Protein AF-A0A345QCL0-F1 (afdb_monomer)

Mean predicted aligned error: 8.81 Å

Radius of gyration: 18.94 Å; Cα contacts (8 Å, |Δi|>4): 209; chains: 1; bounding box: 40×40×50 Å

Nearest PDB structures (foldseek):
  8fw5-assembly1_I  TM=4.672E-01  e=2.953E-01  Escherichia coli
  8owu-assembly1_D  TM=3.730E-01  e=5.731E-01  Bacillus cereus BAG3X2-1
  3nhq-assembly1_B  TM=3.847E-01  e=1.598E+00  Pseudomonas aeruginosa
  5hsq-assembly1_A-2  TM=4.011E-01  e=1.504E+00  Agrobacterium fabrum str. C58
  4oon-assembly1_A  TM=5.193E-01  e=3.499E+00  Pseudomonas aeruginosa PAO1

pLDDT: mean 78.81, std 17.05, range [35.5, 95.06]

Solvent-accessible surface area (backbone atoms only — not comparable to full-atom values): 10691 Å² total; per-residue (Å²): 132,88,72,82,86,53,91,83,62,88,55,71,64,64,68,47,49,54,51,31,54,52,42,46,52,35,28,76,74,63,78,34,83,68,46,75,80,36,41,55,36,66,44,75,53,69,92,72,97,74,81,96,60,87,85,66,48,61,52,42,46,38,39,44,54,62,37,71,50,75,51,75,48,57,46,93,85,40,52,34,29,27,43,38,38,35,57,24,31,36,34,40,38,38,30,50,35,66,77,60,81,81,83,73,74,71,62,41,52,81,69,74,77,52,80,69,91,64,89,66,69,74,48,71,68,59,50,54,47,51,43,54,50,36,46,51,51,48,55,54,61,73,63,59,50,71,73,56,47,53,52,53,51,51,53,45,62,76,38,38,81,57,41,71,73,32,73,64,43,52,24,51,48,52,16,41,73,75,35,77,88,109

Sequence (182 aa):
MYRKIDRKTGAIDFKKVKQAAEVWRQFLIGETSNPGAHRLYFLYNGYFNHFDADDLPSNWNTYIHRSIERDLMYTESGNFCATFVKLGPLTFFGSIISETKDWKQDSIRCGDWTYSKHNFTPNKMIWQYYILRAKSSQKIMAGISEKQQKIIDAETLRREAEFVRSDLFRSLKDDFDQFPNS

Foldseek 3Di:
DDDPDDVPPPLEDVVLVVLLVVLVVCCLVVVDQDSPQFAKAKFQQDDDPDDPDPQADLLLLVLQAQDWDWDWDADPNSQWIWIWTDDGRMIMITTSHHPDPQPDDDGPRPNVNDPPPDPDDDPPSVVVVSRVVSVVVVVVVVPDDPVRVVVVVVVCVVPVVVNCVDVNVVSNVVSCVVCVPD

Structure (mmCIF, N/CA/C/O backbone):
data_AF-A0A345QCL0-F1
#
_entry.id   AF-A0A345QCL0-F1
#
loop_
_atom_site.group_PDB
_atom_site.id
_atom_site.type_symbol
_atom_site.label_atom_id
_atom_site.label_alt_id
_atom_site.label_comp_id
_atom_site.label_asym_id
_atom_site.label_entity_id
_atom_site.label_seq_id
_atom_site.pdbx_PDB_ins_code
_atom_site.Cartn_x
_atom_site.Cartn_y
_atom_site.Cart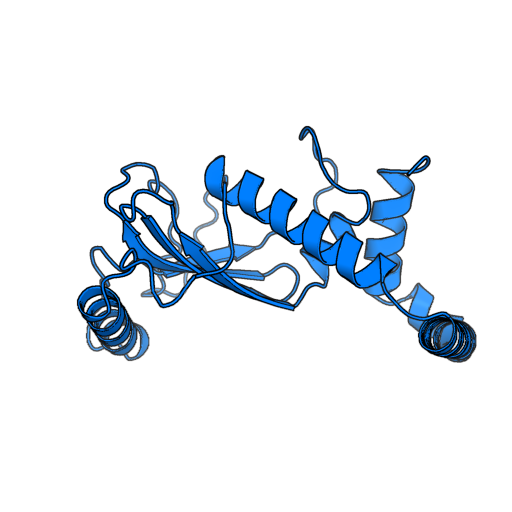n_z
_atom_site.occupancy
_atom_site.B_iso_or_equiv
_atom_site.auth_seq_id
_atom_site.auth_comp_id
_atom_site.auth_asym_id
_atom_site.auth_atom_id
_atom_site.pdbx_PDB_model_num
ATOM 1 N N . MET A 1 1 ? -7.688 15.277 3.631 1.00 35.50 1 MET A N 1
ATOM 2 C CA . MET A 1 1 ? -6.593 15.350 2.642 1.00 35.50 1 MET A CA 1
ATOM 3 C C . MET A 1 1 ? -5.293 14.953 3.348 1.00 35.50 1 MET A C 1
ATOM 5 O O . MET A 1 1 ? -4.768 15.720 4.134 1.00 35.50 1 MET A O 1
ATOM 9 N N . TYR A 1 2 ? -4.782 13.735 3.157 1.00 40.34 2 TYR A N 1
ATOM 10 C CA . TYR A 1 2 ? -3.655 13.221 3.958 1.00 40.34 2 TYR A CA 1
ATOM 11 C C . TYR A 1 2 ? -2.346 13.992 3.659 1.00 40.34 2 TYR A C 1
ATOM 13 O O . TYR A 1 2 ? -1.835 13.939 2.542 1.00 40.34 2 TYR A O 1
ATOM 21 N N . ARG A 1 3 ? -1.813 14.744 4.633 1.00 40.78 3 ARG A N 1
ATOM 22 C CA . ARG A 1 3 ? -0.517 15.458 4.552 1.00 40.78 3 ARG A CA 1
ATOM 23 C C . ARG A 1 3 ? 0.538 14.763 5.417 1.00 40.78 3 ARG A C 1
ATOM 25 O O . ARG A 1 3 ? 0.201 13.885 6.188 1.00 40.78 3 ARG A O 1
ATOM 32 N N . LYS A 1 4 ? 1.817 15.136 5.276 1.00 38.22 4 LYS A N 1
ATOM 33 C CA . LYS A 1 4 ? 2.900 14.716 6.188 1.00 38.22 4 LYS A CA 1
ATOM 34 C C . LYS A 1 4 ? 2.591 15.177 7.618 1.00 38.22 4 LYS A C 1
ATOM 36 O O . LYS A 1 4 ? 2.141 16.304 7.805 1.00 38.22 4 LYS A O 1
ATOM 41 N N . ILE A 1 5 ? 2.906 14.329 8.597 1.00 44.78 5 ILE A N 1
ATOM 42 C CA . ILE A 1 5 ? 2.811 14.640 10.028 1.00 44.78 5 ILE A CA 1
ATOM 43 C C . ILE A 1 5 ? 3.718 15.836 10.328 1.00 44.78 5 ILE A C 1
ATOM 45 O O . ILE A 1 5 ? 4.945 15.703 10.344 1.00 44.78 5 ILE A O 1
ATOM 49 N N . ASP A 1 6 ? 3.121 16.998 10.579 1.00 39.69 6 ASP A N 1
ATOM 50 C CA . ASP A 1 6 ? 3.806 18.079 11.271 1.00 39.69 6 ASP A CA 1
ATOM 51 C C . ASP A 1 6 ? 3.846 17.711 12.759 1.00 39.69 6 ASP A C 1
ATOM 53 O O . ASP A 1 6 ? 2.817 17.598 13.427 1.00 39.69 6 ASP A O 1
ATOM 57 N N . ARG A 1 7 ? 5.054 17.496 13.288 1.00 44.47 7 ARG A N 1
ATOM 58 C CA . ARG A 1 7 ? 5.279 17.175 14.707 1.00 44.47 7 ARG A CA 1
ATOM 59 C C . ARG A 1 7 ? 4.787 18.283 15.653 1.00 44.47 7 ARG A C 1
ATOM 61 O O . ARG A 1 7 ? 4.736 18.043 16.855 1.00 44.47 7 ARG A O 1
ATOM 68 N N . LYS A 1 8 ? 4.442 19.472 15.140 1.00 39.25 8 LYS A N 1
ATOM 69 C CA . LYS A 1 8 ? 3.917 20.606 15.917 1.00 39.25 8 LYS A CA 1
ATOM 70 C C . LYS A 1 8 ? 2.390 20.639 16.030 1.00 39.25 8 LYS A C 1
ATOM 72 O O . LYS A 1 8 ? 1.878 21.283 16.941 1.00 39.25 8 LYS A O 1
ATOM 77 N N . THR A 1 9 ? 1.654 19.949 15.159 1.00 45.44 9 THR A N 1
ATOM 78 C CA . THR A 1 9 ? 0.186 19.868 15.229 1.00 45.44 9 THR A CA 1
ATOM 79 C C . THR A 1 9 ? -0.193 18.615 16.010 1.00 45.44 9 THR A C 1
ATOM 81 O O . THR A 1 9 ? -0.090 17.517 15.471 1.00 45.44 9 THR A O 1
ATOM 84 N N . GLY A 1 10 ? -0.571 18.749 17.283 1.00 48.28 10 GLY A N 1
ATOM 85 C CA . GLY A 1 10 ? -0.849 17.655 18.230 1.00 48.28 10 GLY A CA 1
ATOM 86 C C . GLY A 1 10 ? -2.034 16.732 17.892 1.00 48.28 10 GLY A C 1
ATOM 87 O O . GLY A 1 10 ? -2.900 16.525 18.730 1.00 48.28 10 GLY A O 1
ATOM 88 N N . ALA A 1 11 ? -2.080 16.168 16.684 1.00 58.69 11 ALA A N 1
ATOM 89 C CA . ALA A 1 11 ? -3.172 15.336 16.182 1.00 58.69 11 ALA A CA 1
ATOM 90 C C . ALA A 1 11 ? -3.065 13.853 16.591 1.00 58.69 11 ALA A C 1
ATOM 92 O O . ALA A 1 11 ? -4.037 13.115 16.459 1.00 58.69 11 ALA A O 1
ATOM 93 N N . ILE A 1 12 ? -1.906 13.397 17.084 1.00 65.00 12 ILE A N 1
ATOM 94 C CA . ILE A 1 12 ? -1.686 11.994 17.467 1.00 65.00 12 ILE A CA 1
ATOM 95 C C . ILE A 1 12 ? -1.313 11.921 18.945 1.00 65.00 12 ILE A C 1
ATOM 97 O O . ILE A 1 12 ? -0.243 12.367 19.359 1.00 65.00 12 ILE A O 1
ATOM 101 N N . ASP A 1 13 ? -2.193 11.312 19.736 1.00 76.50 13 ASP A N 1
ATOM 102 C CA . ASP A 1 13 ? -1.946 11.042 21.149 1.00 76.50 13 ASP A CA 1
ATOM 103 C C . ASP A 1 13 ? -0.918 9.906 21.307 1.00 76.50 13 ASP A C 1
ATOM 105 O O . ASP A 1 13 ? -1.217 8.722 21.125 1.00 76.50 13 ASP A O 1
ATOM 109 N N . PHE A 1 14 ? 0.314 10.263 21.675 1.00 80.44 14 PHE A N 1
ATOM 110 C CA . PHE A 1 14 ? 1.400 9.305 21.911 1.00 80.44 14 PHE A CA 1
ATOM 111 C C . PHE A 1 14 ? 1.092 8.288 23.015 1.00 80.44 14 PHE A C 1
ATOM 113 O O . PHE A 1 14 ? 1.659 7.191 23.004 1.00 80.44 14 PHE A O 1
ATOM 120 N N . LYS A 1 15 ? 0.198 8.608 23.957 1.00 85.62 15 LYS A N 1
ATOM 121 C CA . LYS A 1 15 ? -0.252 7.650 24.969 1.00 85.62 15 LYS A CA 1
ATOM 122 C C . LYS A 1 15 ? -1.042 6.517 24.313 1.00 85.62 15 LYS A C 1
ATOM 124 O O . LYS A 1 15 ? -0.765 5.355 24.605 1.00 85.62 15 LYS A O 1
ATOM 129 N N . LYS A 1 16 ? -1.935 6.838 23.365 1.00 86.06 16 LYS A N 1
ATOM 130 C CA . LYS A 1 16 ? -2.681 5.841 22.573 1.00 86.06 16 LYS A CA 1
ATOM 131 C C . LYS A 1 16 ? -1.750 4.990 21.706 1.00 86.06 16 LYS A C 1
ATOM 133 O O . LYS A 1 16 ? -1.951 3.785 21.607 1.00 86.06 16 LYS A O 1
ATOM 138 N N . VAL A 1 17 ? -0.691 5.579 21.141 1.00 88.38 17 VAL A N 1
ATOM 139 C CA . VAL A 1 17 ? 0.330 4.829 20.379 1.00 88.38 17 VAL A CA 1
ATOM 140 C C . VAL A 1 17 ? 1.036 3.795 21.260 1.00 88.38 17 VAL A C 1
ATOM 142 O O . VAL A 1 17 ? 1.140 2.632 20.877 1.00 88.38 17 VAL A O 1
ATOM 145 N N . LYS A 1 18 ? 1.498 4.196 22.452 1.00 90.62 18 LYS A N 1
ATOM 146 C CA . LYS A 1 18 ? 2.151 3.274 23.397 1.00 90.62 18 LYS A CA 1
ATOM 147 C C . LYS A 1 18 ? 1.204 2.170 23.864 1.00 90.62 18 LYS A C 1
ATOM 149 O O . LYS A 1 18 ? 1.616 1.019 23.947 1.00 90.62 18 LYS A O 1
ATOM 154 N N . GLN A 1 19 ? -0.056 2.514 24.126 1.00 92.12 19 GLN A N 1
ATOM 155 C CA . GLN A 1 19 ? -1.083 1.546 24.500 1.00 92.12 19 GLN A CA 1
ATOM 156 C C . GLN A 1 19 ? -1.324 0.515 23.390 1.00 92.12 19 GLN A C 1
ATOM 158 O O . GLN A 1 19 ? -1.330 -0.680 23.671 1.00 92.12 19 GLN A O 1
ATOM 163 N N . ALA A 1 20 ? -1.462 0.959 22.137 1.00 91.94 20 ALA A N 1
ATOM 164 C CA . ALA A 1 20 ? -1.626 0.062 20.996 1.00 91.94 20 ALA A CA 1
ATOM 165 C C . ALA A 1 20 ? -0.431 -0.893 20.852 1.00 91.94 20 ALA A C 1
ATOM 167 O O . ALA A 1 20 ? -0.623 -2.097 20.703 1.00 91.94 20 ALA A O 1
ATOM 168 N N . ALA A 1 21 ? 0.796 -0.372 20.968 1.00 92.31 21 ALA A N 1
ATOM 169 C CA . ALA A 1 21 ? 2.012 -1.177 20.885 1.00 92.31 21 ALA A CA 1
ATOM 170 C C . ALA A 1 21 ? 2.083 -2.260 21.975 1.00 92.31 21 ALA A C 1
ATOM 172 O O . ALA A 1 21 ? 2.441 -3.398 21.675 1.00 92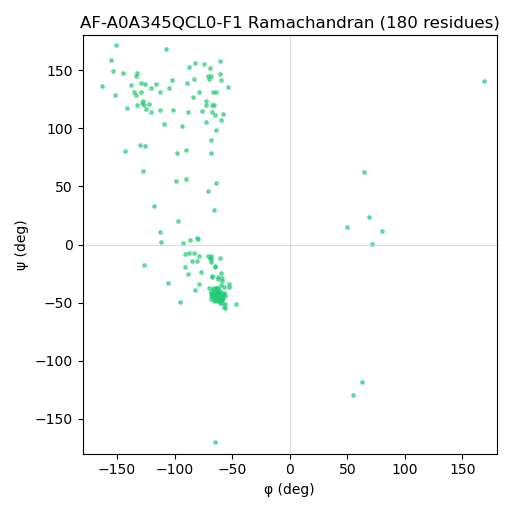.31 21 ALA A O 1
ATOM 173 N N . GLU A 1 22 ? 1.711 -1.934 23.216 1.00 94.62 22 GLU A N 1
ATOM 174 C CA . GLU A 1 22 ? 1.692 -2.908 24.313 1.00 94.62 22 GLU A CA 1
ATOM 175 C C . GLU A 1 22 ? 0.619 -3.984 24.105 1.00 94.62 22 GLU A C 1
ATOM 177 O O . GLU A 1 22 ? 0.901 -5.170 24.255 1.00 94.62 22 GLU A O 1
ATOM 182 N N . VAL A 1 23 ? -0.586 -3.600 23.675 1.00 91.81 23 VAL A N 1
ATOM 183 C CA . VAL A 1 23 ? -1.658 -4.563 23.375 1.00 91.81 23 VAL A CA 1
ATOM 184 C C . VAL A 1 23 ? -1.256 -5.502 22.237 1.00 91.81 23 VAL A C 1
ATOM 186 O O . VAL A 1 23 ? -1.483 -6.708 22.324 1.00 91.81 23 VAL A O 1
ATOM 189 N N . TRP A 1 24 ? -0.617 -4.984 21.186 1.00 90.56 24 TRP A N 1
ATOM 190 C CA . TRP A 1 24 ? -0.092 -5.824 20.110 1.00 90.56 24 TRP A CA 1
ATOM 191 C C . TRP A 1 24 ? 1.019 -6.747 20.582 1.00 90.56 24 TRP A C 1
ATOM 193 O O . TRP A 1 24 ? 1.025 -7.904 20.176 1.00 90.56 24 TRP A O 1
ATOM 203 N N . ARG A 1 25 ? 1.930 -6.277 21.445 1.00 93.25 25 ARG A N 1
ATOM 204 C CA . ARG A 1 25 ? 2.978 -7.123 22.034 1.00 93.25 25 ARG A CA 1
ATOM 205 C C . ARG A 1 25 ? 2.348 -8.314 22.747 1.00 93.25 25 ARG A C 1
ATOM 207 O O . ARG A 1 25 ? 2.673 -9.443 22.397 1.00 93.25 25 ARG A O 1
ATOM 214 N N . GLN A 1 26 ? 1.431 -8.056 23.681 1.00 92.31 26 GLN A N 1
ATOM 215 C CA . GLN A 1 26 ? 0.735 -9.092 24.453 1.00 92.31 26 GLN A CA 1
ATOM 216 C C . GLN A 1 26 ? 0.002 -10.076 23.536 1.00 92.31 26 GLN A C 1
ATOM 218 O O . GLN A 1 26 ? 0.040 -11.285 23.748 1.00 92.31 26 GLN A O 1
ATOM 223 N N . PHE A 1 27 ? -0.649 -9.568 22.491 1.00 86.75 27 PHE A N 1
ATOM 224 C CA . PHE A 1 27 ? -1.389 -10.401 21.553 1.00 86.75 27 PHE A CA 1
ATOM 225 C C . PHE A 1 27 ? -0.472 -11.288 20.700 1.00 86.75 27 PHE A C 1
ATOM 227 O O . PHE A 1 27 ? -0.695 -12.490 20.596 1.00 86.75 27 PHE A O 1
ATOM 234 N N . LEU A 1 28 ? 0.593 -10.721 20.128 1.00 85.94 28 LEU A N 1
ATOM 235 C CA . LEU A 1 28 ? 1.506 -11.437 19.230 1.00 85.94 28 LEU A CA 1
ATOM 236 C C . LEU A 1 28 ? 2.318 -12.530 19.935 1.00 85.94 28 LEU A C 1
ATOM 238 O O . LEU A 1 28 ? 2.697 -13.504 19.290 1.00 85.94 28 LEU A O 1
ATOM 242 N N . ILE A 1 29 ? 2.585 -12.384 21.235 1.00 91.12 29 ILE A N 1
ATOM 243 C CA . ILE A 1 29 ? 3.280 -13.407 22.039 1.00 91.12 29 ILE A CA 1
ATOM 244 C C . ILE A 1 29 ? 2.321 -14.375 22.748 1.00 91.12 29 ILE A C 1
ATOM 246 O O . ILE A 1 29 ? 2.776 -15.249 23.480 1.00 91.12 29 ILE A O 1
ATOM 250 N N . GLY A 1 30 ? 1.006 -14.224 22.554 1.00 86.56 30 GLY A N 1
ATOM 251 C CA . GLY A 1 30 ? -0.007 -15.113 23.124 1.00 86.56 30 GLY A CA 1
ATOM 252 C C . GLY A 1 30 ? -0.371 -14.855 24.592 1.00 86.56 30 GLY A C 1
ATOM 253 O O . GLY A 1 30 ? -1.076 -15.669 25.181 1.00 86.56 30 GLY A O 1
ATOM 254 N N . GLU A 1 31 ? 0.051 -13.732 25.188 1.00 91.94 31 GLU A N 1
ATOM 255 C CA . GLU A 1 31 ? -0.402 -13.303 26.527 1.00 91.94 31 GLU A CA 1
ATOM 256 C C . GLU A 1 31 ? -1.895 -12.909 26.524 1.00 91.94 31 GLU A C 1
ATOM 258 O O . GLU A 1 31 ? -2.575 -13.042 27.540 1.00 91.94 31 GLU A O 1
ATOM 263 N N . THR A 1 32 ? -2.432 -12.456 25.383 1.00 85.94 32 THR A N 1
ATOM 264 C CA . THR A 1 32 ? -3.876 -12.247 25.170 1.00 85.94 32 THR A CA 1
ATOM 265 C C . THR A 1 32 ? -4.329 -12.825 23.833 1.00 85.94 32 THR A C 1
ATOM 267 O O . THR A 1 32 ? -3.618 -12.745 22.836 1.00 85.94 32 THR A O 1
ATOM 270 N N . SER A 1 33 ? -5.548 -13.364 23.783 1.00 82.12 33 SER A N 1
ATOM 271 C CA . SER A 1 33 ? -6.167 -13.890 22.558 1.00 82.12 33 SER A CA 1
ATOM 272 C C . SER A 1 33 ? -6.988 -12.850 21.785 1.00 82.12 33 SER A C 1
ATOM 274 O O . SER A 1 33 ? -7.448 -13.123 20.676 1.00 82.12 33 SER A O 1
ATOM 276 N N . ASN A 1 34 ? -7.201 -11.653 22.344 1.00 81.62 34 ASN A N 1
ATOM 277 C CA . ASN A 1 34 ? -8.016 -10.612 21.720 1.00 81.62 34 ASN A CA 1
ATOM 278 C C . ASN A 1 34 ? -7.408 -9.216 21.946 1.00 81.62 34 ASN A C 1
ATOM 280 O O . ASN A 1 34 ? -7.372 -8.749 23.085 1.00 81.62 34 ASN A O 1
ATOM 284 N N . PRO A 1 35 ? -7.004 -8.498 20.880 1.00 82.12 35 PRO A N 1
ATOM 285 C CA . PRO A 1 35 ? -6.410 -7.168 20.993 1.00 82.12 35 PRO A CA 1
ATOM 286 C C . PRO A 1 35 ? -7.458 -6.046 21.169 1.00 82.12 35 PRO A C 1
ATOM 288 O O . PRO A 1 35 ? -7.129 -4.858 21.152 1.00 82.12 35 PRO A O 1
ATOM 291 N N . GLY A 1 36 ? -8.743 -6.390 21.315 1.00 83.25 36 GLY A N 1
ATOM 292 C CA . GLY A 1 36 ? -9.818 -5.446 21.617 1.00 83.25 36 GLY A CA 1
ATOM 293 C C . GLY A 1 36 ? -10.021 -4.406 20.514 1.00 83.25 36 GLY A C 1
ATOM 294 O O . GLY A 1 36 ? -10.388 -4.745 19.386 1.00 83.25 36 GLY A 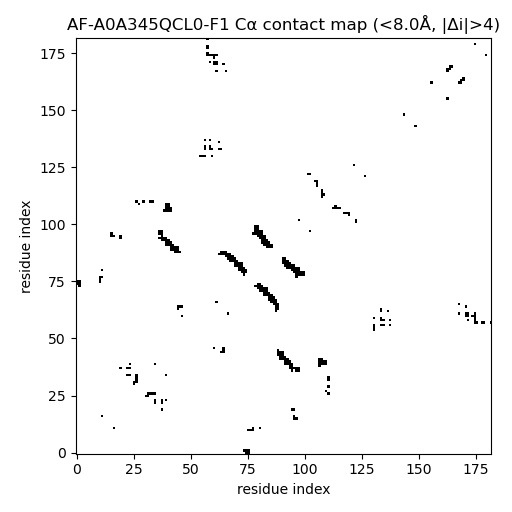O 1
ATOM 295 N N . ALA A 1 37 ? -9.824 -3.129 20.855 1.00 81.00 37 ALA A N 1
ATOM 296 C CA . ALA A 1 37 ? -9.921 -2.007 19.919 1.00 81.00 37 ALA A CA 1
ATOM 297 C C . ALA A 1 37 ? -8.687 -1.877 19.004 1.00 81.00 37 ALA A C 1
ATOM 299 O O . ALA A 1 37 ? -8.803 -1.352 17.898 1.00 81.00 37 ALA A O 1
ATOM 300 N N . HIS A 1 38 ? -7.528 -2.402 19.414 1.00 86.38 38 HIS A N 1
ATOM 301 C CA . HIS A 1 38 ? -6.267 -2.296 18.676 1.00 86.38 38 HIS A CA 1
ATOM 302 C C . HIS A 1 38 ? -6.093 -3.464 17.708 1.00 86.38 38 HIS A C 1
ATOM 304 O O . HIS A 1 38 ? -5.139 -4.232 17.773 1.00 86.38 38 HIS A O 1
ATOM 310 N N . ARG A 1 39 ? -7.059 -3.654 16.816 1.00 80.94 39 ARG A N 1
ATOM 311 C CA . ARG A 1 39 ? -7.078 -4.816 15.921 1.00 80.94 39 ARG A CA 1
ATOM 312 C C . ARG A 1 39 ? -5.955 -4.765 14.886 1.00 80.94 39 ARG A C 1
ATOM 314 O O . ARG A 1 39 ? -5.619 -3.694 14.377 1.00 80.94 39 ARG A O 1
ATOM 321 N N . LEU A 1 40 ? -5.430 -5.944 14.563 1.00 81.12 40 LEU A N 1
ATOM 322 C CA . LEU A 1 40 ? -4.507 -6.179 13.459 1.00 81.12 40 LEU A CA 1
ATOM 323 C C . LEU A 1 40 ? -5.270 -6.808 12.290 1.00 81.12 40 LEU A C 1
ATOM 325 O O . LEU A 1 40 ? -6.153 -7.640 12.500 1.00 81.12 40 LEU A O 1
ATOM 329 N N . TYR A 1 41 ? -4.928 -6.404 11.073 1.00 78.12 41 TYR A N 1
ATOM 330 C CA . TYR A 1 41 ? -5.555 -6.866 9.839 1.00 78.12 41 TYR A CA 1
ATOM 331 C C . TYR A 1 41 ? -4.480 -7.231 8.834 1.00 78.12 41 TYR A C 1
ATOM 333 O O . TYR A 1 41 ? -3.426 -6.595 8.784 1.00 78.12 41 TYR A O 1
ATOM 341 N N . PHE A 1 42 ? -4.784 -8.227 8.013 1.00 79.00 42 PHE A N 1
ATOM 342 C CA . PHE A 1 42 ? -3.952 -8.673 6.912 1.00 79.00 42 PHE A CA 1
ATOM 343 C C . PHE A 1 42 ? -4.799 -8.739 5.651 1.00 79.00 42 PHE A C 1
ATOM 345 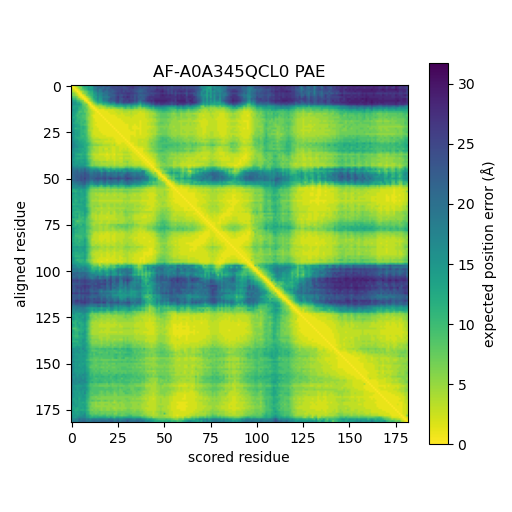O O . PHE A 1 42 ? -5.876 -9.328 5.666 1.00 79.00 42 PHE A O 1
ATOM 352 N N . LEU A 1 43 ? -4.286 -8.160 4.573 1.00 77.31 43 LEU A N 1
ATOM 353 C CA . LEU A 1 43 ? -4.881 -8.171 3.248 1.00 77.31 43 LEU A CA 1
ATOM 354 C C . LEU A 1 43 ? -3.914 -8.816 2.270 1.00 77.31 43 LEU A C 1
ATOM 356 O O . LEU A 1 43 ? -2.730 -8.477 2.246 1.00 77.31 43 LEU A O 1
ATOM 360 N N . TYR A 1 44 ? -4.442 -9.702 1.435 1.00 79.31 44 TYR A N 1
ATOM 361 C CA . TYR A 1 44 ? -3.751 -10.177 0.249 1.00 79.31 44 TYR A CA 1
ATOM 362 C C . TYR A 1 44 ? -4.447 -9.603 -0.979 1.00 79.31 44 TYR A C 1
ATOM 364 O O . TYR A 1 44 ? -5.518 -10.060 -1.376 1.00 79.31 44 TYR A O 1
ATOM 372 N N . ASN A 1 45 ? -3.822 -8.594 -1.572 1.00 73.06 45 ASN A N 1
ATOM 373 C CA . ASN A 1 45 ? -4.236 -8.021 -2.841 1.00 73.06 45 ASN A CA 1
ATOM 374 C C . ASN A 1 45 ? -3.489 -8.795 -3.929 1.00 73.06 45 ASN A C 1
ATOM 376 O O . ASN A 1 45 ? -2.401 -8.397 -4.350 1.00 73.06 45 ASN A O 1
ATOM 380 N N . GLY A 1 46 ? -4.027 -9.970 -4.270 1.00 66.44 46 GLY A N 1
ATOM 381 C CA . GLY A 1 46 ? -3.500 -10.848 -5.316 1.00 66.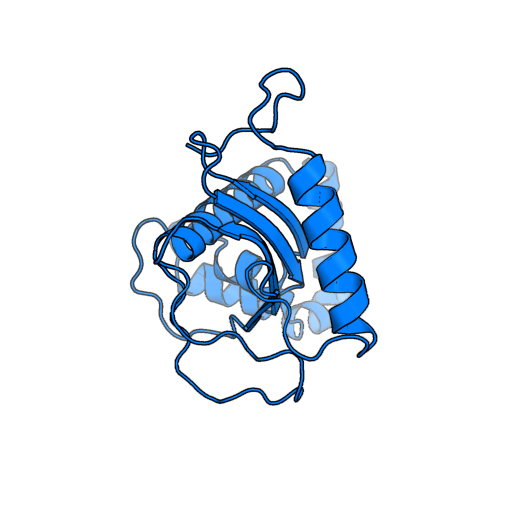44 46 GLY A CA 1
ATOM 382 C C . GLY A 1 46 ? -3.576 -10.217 -6.707 1.00 66.44 46 GLY A C 1
ATOM 383 O O . GLY A 1 46 ? -3.834 -9.026 -6.844 1.00 66.44 46 GLY A O 1
ATOM 384 N N . TYR A 1 47 ? -3.314 -11.003 -7.750 1.00 63.31 47 TYR A N 1
ATOM 385 C CA . TYR A 1 47 ? -3.496 -10.545 -9.130 1.00 63.31 47 TYR A CA 1
ATOM 386 C C . TYR A 1 47 ? -4.991 -10.482 -9.424 1.00 63.31 47 TYR A C 1
ATOM 388 O O . TYR A 1 47 ? -5.705 -11.471 -9.244 1.00 63.31 47 TYR A O 1
ATOM 396 N N . PHE A 1 48 ? -5.468 -9.313 -9.829 1.00 61.19 48 PHE A N 1
ATOM 397 C CA . PHE A 1 48 ? -6.853 -9.128 -10.230 1.00 61.19 48 PHE A CA 1
ATOM 398 C C . PHE A 1 48 ? -6.894 -9.038 -11.748 1.00 61.19 48 PHE A C 1
ATOM 400 O O . PHE A 1 48 ? -6.100 -8.328 -12.352 1.00 61.19 48 PHE A O 1
ATOM 407 N N . ASN A 1 49 ? -7.838 -9.743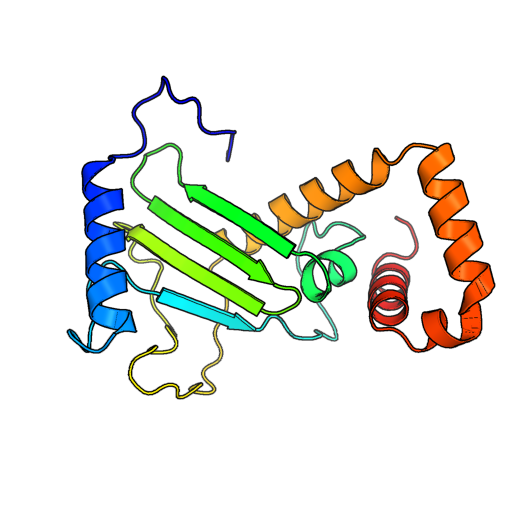 -12.364 1.00 46.81 49 ASN A N 1
ATOM 408 C CA . ASN A 1 49 ? -7.950 -9.780 -13.823 1.00 46.81 49 ASN A CA 1
ATOM 409 C C . ASN A 1 49 ? -8.673 -8.545 -14.391 1.00 46.81 49 ASN A C 1
ATOM 411 O O . ASN A 1 49 ? -8.666 -8.336 -15.599 1.00 46.81 49 ASN A O 1
ATOM 415 N N . HIS A 1 50 ? -9.347 -7.762 -13.539 1.00 50.41 50 HIS A N 1
ATOM 416 C CA . HIS A 1 50 ? -10.078 -6.560 -13.927 1.00 50.41 50 HIS A CA 1
ATOM 417 C C . HIS A 1 50 ? -10.367 -5.684 -12.700 1.00 50.41 50 HIS A C 1
ATOM 419 O O . HIS A 1 50 ? -10.795 -6.198 -11.664 1.00 50.41 50 HIS A O 1
ATOM 425 N N . PHE A 1 51 ? -10.178 -4.371 -12.830 1.00 62.72 51 PHE A N 1
ATOM 426 C CA . PHE A 1 51 ? -10.631 -3.384 -11.854 1.00 62.72 51 PHE A CA 1
ATOM 427 C C . PHE A 1 51 ? -11.472 -2.325 -12.553 1.00 62.72 51 PHE A C 1
ATOM 429 O O . PHE A 1 51 ? -10.967 -1.612 -13.416 1.00 62.72 51 PHE A O 1
ATOM 436 N N . ASP A 1 52 ? -12.721 -2.198 -12.118 1.00 57.34 52 ASP A N 1
ATOM 437 C CA . ASP A 1 52 ? -13.580 -1.066 -12.446 1.00 57.34 52 ASP A CA 1
ATOM 438 C C . ASP A 1 52 ? -13.527 -0.086 -11.266 1.00 57.34 52 ASP A C 1
ATOM 440 O O . ASP A 1 52 ? -14.333 -0.132 -10.334 1.00 57.34 52 ASP A O 1
ATOM 444 N N . ALA A 1 53 ? -12.448 0.692 -11.210 1.00 66.31 53 ALA A N 1
ATOM 445 C CA . ALA A 1 53 ? -12.280 1.738 -10.215 1.00 66.31 53 ALA A CA 1
ATOM 446 C C . ALA A 1 53 ? -11.798 3.015 -10.895 1.00 66.31 53 ALA A C 1
ATOM 448 O O . ALA A 1 53 ? -10.800 3.013 -11.617 1.00 66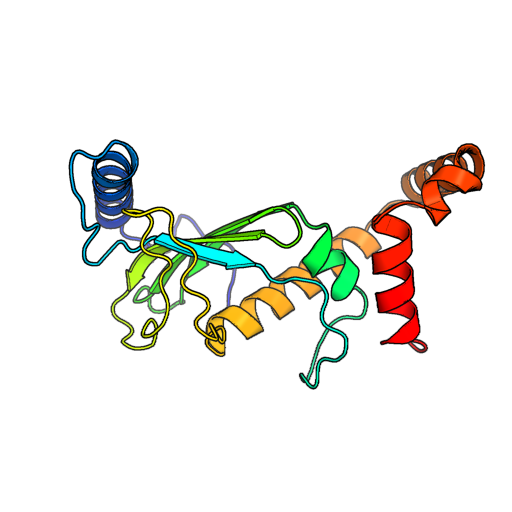.31 53 ALA A O 1
ATOM 449 N N . ASP A 1 54 ? -12.497 4.110 -10.614 1.00 71.31 54 ASP A N 1
ATOM 450 C CA . ASP A 1 54 ? -12.105 5.430 -11.083 1.00 71.31 54 ASP A CA 1
ATOM 451 C C . ASP A 1 54 ? -10.722 5.813 -10.536 1.00 71.31 54 ASP A C 1
ATOM 453 O O . ASP A 1 54 ? -10.378 5.510 -9.388 1.00 71.31 54 ASP A O 1
ATOM 457 N N . ASP A 1 55 ? -9.960 6.563 -11.337 1.00 83.81 55 ASP A N 1
ATOM 458 C CA . ASP A 1 55 ? -8.759 7.285 -10.896 1.00 83.81 55 ASP A CA 1
ATOM 459 C C . ASP A 1 55 ? -7.549 6.401 -10.496 1.00 83.81 55 ASP A C 1
ATOM 461 O O . ASP A 1 55 ? -6.655 6.838 -9.756 1.00 83.81 55 ASP A O 1
A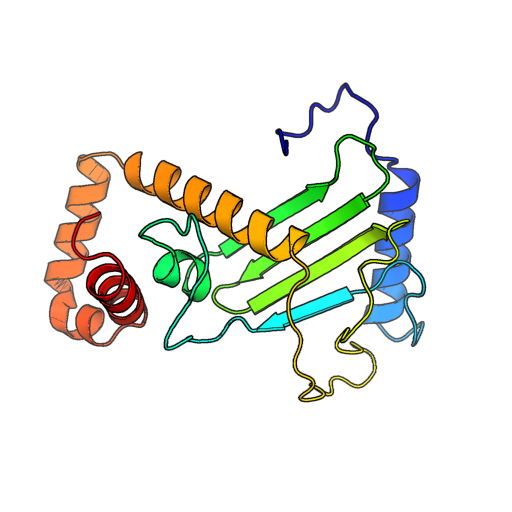TOM 465 N N . LEU A 1 56 ? -7.485 5.164 -11.007 1.00 88.12 56 LEU A N 1
ATOM 466 C CA . LEU A 1 56 ? -6.304 4.307 -10.871 1.00 88.12 56 LEU A CA 1
ATOM 467 C C . LEU A 1 56 ? -5.109 4.882 -11.661 1.00 88.12 56 LEU A C 1
ATOM 469 O O . LEU A 1 56 ? -5.261 5.235 -12.831 1.00 88.12 56 LEU A O 1
ATOM 473 N N . PRO A 1 57 ? -3.911 4.987 -11.055 1.00 91.19 57 PRO A N 1
ATOM 474 C CA . PRO A 1 57 ? -2.708 5.375 -11.785 1.00 91.19 57 PRO A CA 1
ATOM 475 C C . PRO A 1 57 ? -2.205 4.231 -12.669 1.00 91.19 57 PRO A C 1
ATOM 477 O O . PRO A 1 57 ? -2.401 3.062 -12.349 1.00 91.19 57 PRO A O 1
ATOM 480 N N . SER A 1 58 ? -1.469 4.560 -13.729 1.00 92.19 58 SER A N 1
ATOM 481 C CA . SER A 1 58 ? -1.010 3.569 -14.709 1.00 92.19 58 SER A CA 1
ATOM 482 C C . SER A 1 58 ? 0.037 2.576 -14.213 1.00 92.19 58 SER A C 1
ATOM 484 O O . SER A 1 58 ? 0.326 1.605 -14.894 1.00 92.19 58 SER A O 1
ATOM 486 N N . ASN A 1 59 ? 0.601 2.785 -13.022 1.00 92.56 59 ASN A N 1
ATOM 487 C CA . ASN A 1 59 ? 1.512 1.843 -12.370 1.00 92.56 59 ASN A CA 1
ATOM 488 C C . ASN A 1 59 ? 0.803 0.952 -11.333 1.00 92.56 59 ASN A C 1
ATOM 490 O O . ASN A 1 59 ? 1.447 0.494 -10.383 1.00 92.56 59 ASN A O 1
ATOM 494 N N . TRP A 1 60 ? -0.524 0.814 -11.413 1.00 91.31 60 TRP A N 1
ATOM 495 C CA . TRP A 1 60 ? -1.340 0.195 -10.371 1.00 91.31 60 TRP A CA 1
ATOM 496 C C . TRP A 1 60 ? -0.896 -1.230 -10.030 1.00 91.31 60 TRP A C 1
ATOM 498 O O . TRP A 1 60 ? -0.648 -1.522 -8.857 1.00 91.31 60 TRP A O 1
ATOM 508 N N . ASN A 1 61 ? -0.736 -2.099 -11.025 1.00 90.19 61 ASN A N 1
ATOM 509 C CA . ASN A 1 61 ? -0.341 -3.492 -10.833 1.00 90.19 61 ASN A CA 1
ATOM 510 C C . ASN A 1 61 ? 1.088 -3.564 -10.297 1.00 90.19 61 ASN A C 1
ATOM 512 O O . ASN A 1 61 ? 1.339 -4.240 -9.294 1.00 90.19 61 ASN A O 1
ATOM 516 N N . THR A 1 62 ? 2.021 -2.791 -10.860 1.00 91.44 62 THR A N 1
ATOM 517 C CA . THR A 1 62 ? 3.388 -2.699 -10.323 1.00 91.44 62 THR A CA 1
ATOM 518 C C . THR A 1 62 ? 3.389 -2.267 -8.859 1.00 91.44 62 THR A C 1
ATOM 520 O O . THR A 1 62 ? 4.078 -2.869 -8.028 1.00 91.44 62 THR A O 1
ATOM 523 N N . TYR A 1 63 ? 2.587 -1.267 -8.498 1.00 93.06 63 TYR A N 1
ATOM 524 C CA . TYR A 1 63 ? 2.468 -0.822 -7.118 1.00 93.06 63 TYR A CA 1
ATOM 525 C C . TYR A 1 63 ? 1.857 -1.908 -6.217 1.00 93.06 63 TYR A C 1
ATOM 527 O O . TYR A 1 63 ? 2.417 -2.196 -5.153 1.00 93.06 63 TYR A O 1
ATOM 535 N N . ILE A 1 64 ? 0.757 -2.548 -6.623 1.00 90.12 64 ILE A N 1
ATOM 536 C CA . ILE A 1 64 ? 0.086 -3.580 -5.824 1.00 90.12 64 ILE A CA 1
ATOM 537 C C . ILE A 1 64 ? 0.980 -4.800 -5.610 1.00 90.12 64 ILE A C 1
ATOM 539 O O . ILE A 1 64 ? 1.045 -5.292 -4.484 1.00 90.12 64 ILE A O 1
ATOM 543 N N . HIS A 1 65 ? 1.715 -5.247 -6.620 1.00 90.06 65 HIS A N 1
ATOM 544 C CA . HIS A 1 65 ? 2.490 -6.484 -6.534 1.00 90.06 65 HIS A CA 1
ATOM 545 C C . HIS A 1 65 ? 3.897 -6.304 -5.983 1.00 90.06 65 HIS A C 1
ATOM 547 O O . HIS A 1 65 ? 4.452 -7.253 -5.430 1.00 90.06 65 HIS A O 1
ATOM 553 N N . ARG A 1 66 ? 4.493 -5.113 -6.118 1.00 90.62 66 ARG A N 1
ATOM 554 C CA . ARG A 1 66 ? 5.945 -4.962 -5.924 1.00 90.62 66 ARG A CA 1
ATOM 555 C C . ARG A 1 66 ? 6.361 -3.889 -4.939 1.00 90.62 66 ARG A C 1
ATOM 557 O O . ARG A 1 66 ? 7.504 -3.920 -4.486 1.00 90.62 66 ARG A O 1
ATOM 564 N N . SER A 1 67 ? 5.487 -2.942 -4.603 1.00 92.12 67 SER A N 1
ATOM 565 C CA . SER A 1 67 ? 5.881 -1.885 -3.674 1.00 92.12 67 SER A CA 1
ATOM 566 C C . SER A 1 67 ? 6.065 -2.426 -2.255 1.00 92.12 67 SER A C 1
ATOM 568 O O . SER A 1 67 ? 5.340 -3.308 -1.785 1.00 92.12 67 SER A O 1
ATOM 570 N N . ILE A 1 68 ? 7.074 -1.884 -1.578 1.00 92.94 68 ILE A N 1
ATOM 571 C CA . ILE A 1 68 ? 7.345 -2.120 -0.166 1.00 92.94 68 ILE A CA 1
ATOM 572 C C . ILE A 1 68 ? 7.334 -0.763 0.510 1.00 92.94 68 ILE A C 1
ATOM 574 O O . ILE A 1 68 ? 8.121 0.117 0.158 1.00 92.94 68 ILE A O 1
ATOM 578 N N . GLU A 1 69 ? 6.451 -0.583 1.480 1.00 93.31 69 GLU A N 1
ATOM 579 C CA . GLU A 1 69 ? 6.375 0.672 2.209 1.00 93.31 69 GLU A CA 1
ATOM 580 C C . GLU A 1 69 ? 5.782 0.496 3.599 1.00 93.31 69 GLU A C 1
ATOM 582 O O . GLU A 1 69 ? 5.072 -0.462 3.904 1.00 93.31 69 GLU A O 1
ATOM 587 N N . ARG A 1 70 ? 6.086 1.474 4.445 1.00 93.06 70 ARG A N 1
ATOM 588 C CA . ARG A 1 70 ? 5.452 1.656 5.741 1.00 93.06 70 ARG A CA 1
ATOM 589 C C . ARG A 1 70 ? 4.988 3.095 5.845 1.00 93.06 70 ARG A C 1
ATOM 591 O O . ARG A 1 70 ? 5.717 4.005 5.445 1.00 93.06 70 ARG A O 1
ATOM 598 N N . ASP A 1 71 ? 3.811 3.290 6.400 1.00 91.81 71 ASP A N 1
ATOM 599 C CA . ASP A 1 71 ? 3.256 4.611 6.636 1.00 91.81 71 ASP A CA 1
ATOM 600 C C . ASP A 1 71 ? 2.317 4.591 7.848 1.00 91.81 71 ASP A C 1
ATOM 602 O O . ASP A 1 71 ? 2.005 3.540 8.419 1.00 91.81 71 ASP A O 1
ATOM 606 N N . LEU A 1 72 ? 1.888 5.779 8.251 1.00 88.06 72 LEU A N 1
ATOM 607 C CA . LEU A 1 72 ? 0.843 5.978 9.235 1.00 88.06 72 LEU A CA 1
ATOM 608 C C . LEU A 1 72 ? -0.374 6.588 8.541 1.00 88.06 72 LEU A C 1
ATOM 610 O O . LEU A 1 72 ? -0.328 7.715 8.052 1.00 88.06 72 LEU A O 1
ATOM 614 N N . MET A 1 73 ? -1.477 5.851 8.519 1.00 86.31 73 MET A N 1
ATOM 615 C CA . MET A 1 73 ? -2.763 6.336 8.033 1.00 86.31 73 MET A CA 1
ATOM 616 C C . MET A 1 73 ? -3.468 7.091 9.148 1.00 86.31 73 MET A C 1
ATOM 618 O O . MET A 1 73 ? -3.656 6.534 10.223 1.00 86.31 73 MET A O 1
ATOM 622 N N . TYR A 1 74 ? -3.906 8.323 8.910 1.00 84.31 74 TYR A N 1
ATOM 623 C CA . TYR A 1 74 ? -4.645 9.083 9.917 1.00 84.31 74 TYR A CA 1
ATOM 624 C C . TYR A 1 74 ? -5.577 10.115 9.294 1.00 84.31 74 TYR A C 1
ATOM 626 O O . TYR A 1 74 ? -5.286 10.664 8.237 1.00 84.31 74 TYR A O 1
ATOM 634 N N . THR A 1 75 ? -6.696 10.408 9.944 1.00 79.50 75 THR A N 1
ATOM 635 C CA . THR A 1 75 ? -7.579 11.512 9.542 1.00 79.50 75 THR A CA 1
ATOM 636 C C . THR A 1 75 ? -7.137 12.818 10.194 1.00 79.50 75 THR A C 1
ATOM 638 O O . THR A 1 75 ? -6.575 12.825 11.287 1.00 79.50 75 THR A O 1
ATOM 641 N N . GLU A 1 76 ? -7.421 13.952 9.551 1.00 77.88 76 GLU A N 1
ATOM 642 C CA . GLU A 1 76 ? -7.119 15.281 10.113 1.00 77.88 76 GLU A CA 1
ATOM 643 C C . GLU A 1 76 ? -7.871 15.547 11.426 1.00 77.88 76 GLU A C 1
ATOM 645 O O . GLU A 1 76 ? -7.359 16.231 12.304 1.00 77.88 76 GLU A O 1
ATOM 650 N N . SER A 1 77 ? -9.056 14.952 11.589 1.00 78.69 77 SER A N 1
ATOM 651 C CA . SER A 1 77 ? -9.839 14.985 12.826 1.00 78.69 77 SER A CA 1
ATOM 652 C C . SER A 1 77 ? -9.213 14.199 13.984 1.00 78.69 77 SER A C 1
ATOM 654 O O . SER A 1 77 ? -9.702 14.305 15.103 1.00 78.69 77 SER A O 1
ATOM 656 N N . GLY A 1 78 ? -8.192 13.366 13.744 1.00 77.31 78 GLY A N 1
ATOM 657 C CA . GLY A 1 78 ? -7.532 12.559 14.780 1.00 77.31 78 GLY A CA 1
ATOM 658 C C . GLY A 1 78 ? -8.362 11.386 15.325 1.00 77.31 78 GLY A C 1
ATOM 659 O O . GLY A 1 78 ? -7.891 10.641 16.182 1.00 77.31 78 GLY A O 1
ATOM 660 N N . ASN A 1 79 ? -9.582 11.180 14.819 1.00 78.38 79 ASN A N 1
ATOM 661 C CA . ASN A 1 79 ? -10.480 10.089 15.226 1.00 78.38 79 ASN A CA 1
ATOM 662 C C . ASN A 1 79 ? -10.129 8.726 14.598 1.00 78.38 79 ASN A C 1
ATOM 664 O O . ASN A 1 79 ? -10.680 7.693 14.992 1.00 78.38 79 ASN A O 1
ATOM 668 N N . PHE A 1 80 ? -9.218 8.717 13.625 1.00 81.69 80 PHE A N 1
ATOM 669 C CA . PHE A 1 80 ? -8.691 7.512 13.009 1.00 81.69 80 PHE A CA 1
ATOM 670 C C . PHE A 1 80 ? -7.173 7.608 12.878 1.00 81.69 80 PHE A C 1
ATOM 672 O O . PHE A 1 80 ? -6.642 8.605 12.384 1.00 81.69 80 PHE A O 1
ATOM 679 N N . CYS A 1 81 ? -6.488 6.551 13.304 1.00 86.75 81 CYS A N 1
ATOM 680 C CA . CYS A 1 81 ? -5.056 6.374 13.133 1.00 86.75 81 CYS A CA 1
ATOM 681 C C . CYS A 1 81 ? -4.732 4.877 13.070 1.00 86.75 81 CYS A C 1
ATOM 683 O O . CYS A 1 81 ? -5.136 4.116 13.954 1.00 86.75 81 CYS A O 1
ATOM 685 N N . ALA A 1 82 ? -3.993 4.450 12.053 1.00 87.50 82 ALA A N 1
ATOM 686 C CA . ALA A 1 82 ? -3.564 3.073 11.877 1.00 87.50 82 ALA A CA 1
ATOM 687 C C . ALA A 1 82 ? -2.164 3.000 11.263 1.00 87.50 82 ALA A C 1
ATOM 689 O O . ALA A 1 82 ? -1.782 3.835 10.443 1.00 87.50 82 ALA A O 1
ATOM 690 N N . THR A 1 83 ? -1.398 1.979 11.634 1.00 91.00 83 THR A N 1
ATOM 691 C CA . THR A 1 83 ? -0.191 1.613 10.891 1.00 91.00 83 THR A CA 1
ATOM 692 C C . THR A 1 83 ? -0.583 0.999 9.553 1.00 91.00 83 THR A C 1
ATOM 694 O O . THR A 1 83 ? -1.588 0.296 9.455 1.00 91.00 83 THR A O 1
ATOM 697 N N . PHE A 1 84 ? 0.224 1.263 8.531 1.00 90.56 84 PHE A N 1
ATOM 698 C CA . PHE A 1 84 ? 0.122 0.662 7.210 1.00 90.56 84 PHE A CA 1
ATOM 699 C C . PHE A 1 84 ? 1.482 0.090 6.840 1.00 90.56 84 PHE A C 1
ATOM 701 O O . PHE A 1 84 ? 2.480 0.813 6.839 1.00 90.56 84 PHE A O 1
ATOM 708 N N . VAL A 1 85 ? 1.537 -1.201 6.537 1.00 92.31 85 VAL A N 1
ATOM 709 C CA . VAL A 1 85 ? 2.754 -1.855 6.049 1.00 92.31 85 VAL A CA 1
ATOM 710 C C . VAL A 1 85 ? 2.395 -2.691 4.837 1.00 92.31 85 VAL A C 1
ATOM 712 O O . VAL A 1 85 ? 1.596 -3.615 4.946 1.00 92.31 85 VAL A O 1
ATOM 715 N N . LYS A 1 86 ? 3.005 -2.395 3.694 1.00 91.56 86 LYS A N 1
ATOM 716 C CA . LYS A 1 86 ? 2.822 -3.132 2.446 1.00 91.56 86 LYS A CA 1
ATOM 717 C C . LYS A 1 86 ? 4.108 -3.858 2.073 1.00 91.56 86 LYS A C 1
ATOM 719 O O . LYS A 1 86 ? 5.180 -3.258 2.088 1.00 91.56 86 LYS A O 1
ATOM 724 N N . LEU A 1 87 ? 3.981 -5.141 1.742 1.00 91.69 87 LEU A N 1
ATOM 725 C CA . LEU A 1 87 ? 5.052 -6.033 1.302 1.00 91.69 87 LEU A CA 1
ATOM 726 C C . LEU A 1 87 ? 4.597 -6.746 0.023 1.00 91.69 87 LEU A C 1
ATOM 728 O O . LEU A 1 87 ? 4.018 -7.834 0.079 1.00 91.69 87 LEU A O 1
ATOM 732 N N . GLY A 1 88 ? 4.800 -6.104 -1.130 1.00 90.12 88 GLY A N 1
ATOM 733 C CA . GLY A 1 88 ? 4.237 -6.582 -2.391 1.00 90.12 88 GLY A CA 1
ATOM 734 C C . GLY A 1 88 ? 2.717 -6.752 -2.261 1.00 90.12 88 GLY A C 1
ATOM 735 O O . GLY A 1 88 ? 2.068 -5.844 -1.737 1.00 90.12 88 GLY A O 1
ATOM 736 N N . PRO A 1 89 ? 2.121 -7.897 -2.637 1.00 86.38 89 PRO A N 1
ATOM 737 C CA . PRO A 1 89 ? 0.670 -8.095 -2.570 1.00 86.38 89 PRO A CA 1
ATOM 738 C C . PRO A 1 89 ? 0.118 -8.183 -1.136 1.00 86.38 89 PRO A C 1
ATOM 740 O O . PRO A 1 89 ? -1.094 -8.125 -0.940 1.00 86.38 89 PRO A O 1
ATOM 743 N N . LEU A 1 90 ? 0.976 -8.313 -0.122 1.00 86.19 90 LEU A N 1
ATOM 744 C CA . LEU A 1 90 ? 0.568 -8.409 1.278 1.00 86.19 90 LEU A CA 1
ATOM 745 C C . LEU A 1 90 ? 0.478 -7.014 1.893 1.00 86.19 90 LEU A C 1
ATOM 747 O O . LEU A 1 90 ? 1.335 -6.159 1.665 1.00 86.19 90 LEU A O 1
ATOM 751 N N . THR A 1 91 ? -0.542 -6.757 2.701 1.00 86.56 91 THR A N 1
ATOM 752 C CA . THR A 1 91 ? -0.634 -5.525 3.490 1.00 86.56 91 THR A CA 1
ATOM 753 C C . THR A 1 91 ? -1.127 -5.814 4.893 1.00 86.56 91 THR A C 1
ATOM 755 O O . THR A 1 91 ? -2.066 -6.577 5.088 1.00 86.56 91 THR A O 1
ATOM 758 N N . PHE A 1 92 ? -0.507 -5.167 5.868 1.00 86.31 92 PHE A N 1
ATOM 759 C CA . PHE A 1 92 ? -0.840 -5.253 7.274 1.00 86.31 92 PHE A CA 1
ATOM 760 C C . PHE A 1 92 ? -1.311 -3.891 7.769 1.00 86.31 92 PHE A C 1
ATOM 762 O O . PHE A 1 92 ? -0.698 -2.864 7.462 1.00 86.31 92 PHE A O 1
ATOM 769 N N . PHE A 1 93 ? -2.367 -3.902 8.576 1.00 86.12 93 PHE A N 1
ATOM 770 C CA . PHE A 1 93 ? -2.867 -2.715 9.257 1.00 86.12 93 PHE A CA 1
ATOM 771 C C . PHE A 1 93 ? -2.951 -2.970 10.750 1.00 86.12 93 PHE A C 1
ATOM 773 O O . PHE A 1 93 ? -3.422 -4.024 11.175 1.00 86.12 93 PHE A O 1
ATOM 780 N N . GLY A 1 94 ? -2.556 -1.987 11.548 1.00 86.75 94 GLY A N 1
ATOM 781 C CA . GLY A 1 94 ? -2.746 -2.009 12.992 1.00 86.75 94 GLY A CA 1
ATOM 782 C C . GLY A 1 94 ? -3.491 -0.773 13.449 1.00 86.75 94 GLY A C 1
ATOM 783 O O . GLY A 1 94 ? -2.989 0.341 13.321 1.00 86.75 94 GLY A O 1
ATOM 784 N N . SER A 1 95 ? -4.683 -0.957 14.010 1.00 87.06 95 SER A N 1
ATOM 785 C CA . SER A 1 95 ? -5.484 0.156 14.513 1.00 87.06 95 SER A CA 1
ATOM 786 C C . SER A 1 95 ? -4.911 0.736 15.811 1.00 87.06 95 SER A C 1
ATOM 788 O O . SER A 1 95 ? -4.817 0.049 16.829 1.00 87.06 95 SER A O 1
ATOM 790 N N . ILE A 1 96 ? -4.554 2.019 15.789 1.00 88.44 96 ILE A N 1
ATOM 791 C CA . ILE A 1 96 ? -4.113 2.769 16.972 1.00 88.44 96 ILE A CA 1
ATOM 792 C C . ILE A 1 96 ? -5.302 3.521 17.570 1.00 88.44 96 ILE A C 1
ATOM 794 O O . ILE A 1 96 ? -5.564 3.427 18.767 1.00 88.44 96 ILE A O 1
ATOM 798 N N . ILE A 1 97 ? -6.033 4.250 16.724 1.00 84.75 97 ILE A N 1
ATOM 799 C CA . ILE A 1 97 ? -7.260 4.970 17.065 1.00 84.75 97 ILE A CA 1
ATOM 800 C C 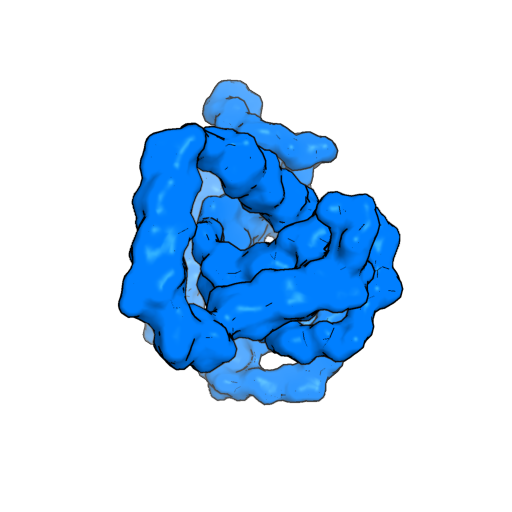. ILE A 1 97 ? -8.316 4.546 16.047 1.00 84.75 97 ILE A C 1
ATOM 802 O O . ILE A 1 97 ? -8.118 4.717 14.846 1.00 84.75 97 ILE A O 1
ATOM 806 N N . SER A 1 98 ? -9.433 3.991 16.509 1.00 72.12 98 SER A N 1
ATOM 807 C CA . SER A 1 98 ? -10.555 3.627 15.640 1.00 72.12 98 SER A CA 1
ATOM 808 C C . SER A 1 98 ? -11.874 3.888 16.347 1.00 72.12 98 SER A C 1
ATOM 810 O O . SER A 1 98 ? -12.515 2.977 16.868 1.00 72.12 98 SER A O 1
ATOM 812 N N . GLU A 1 99 ? -12.289 5.150 16.338 1.00 65.25 99 GLU A N 1
ATOM 813 C CA . GLU A 1 99 ? -13.637 5.549 16.766 1.00 65.25 99 GLU A CA 1
ATOM 814 C C . GLU A 1 99 ? -14.667 5.370 15.631 1.00 65.25 99 GLU A C 1
ATOM 816 O O . GLU A 1 99 ? -15.875 5.475 15.838 1.00 65.25 99 GLU A O 1
ATOM 821 N N . THR A 1 100 ? -14.200 5.049 14.420 1.00 57.59 100 THR A N 1
ATOM 822 C CA . THR A 1 100 ? -15.039 4.795 13.247 1.00 57.59 100 THR A CA 1
ATOM 823 C C . THR A 1 100 ? -15.642 3.390 13.295 1.00 57.59 100 THR A C 1
ATOM 825 O O . THR A 1 100 ? -14.920 2.407 13.469 1.00 57.59 100 THR A O 1
ATOM 828 N N . LYS A 1 101 ? -16.956 3.269 13.066 1.00 56.88 101 LYS A N 1
ATOM 829 C CA . LYS A 1 101 ? -17.659 1.972 12.977 1.00 56.88 101 LYS A CA 1
ATOM 830 C C . LYS A 1 101 ? -17.325 1.178 11.701 1.00 56.88 101 LYS A C 1
ATOM 832 O O . LYS A 1 101 ? -17.668 0.001 11.629 1.00 56.88 101 LYS A O 1
ATOM 837 N N . ASP A 1 102 ? -16.632 1.801 10.747 1.00 56.09 102 ASP A N 1
ATOM 838 C CA . ASP A 1 102 ? -16.431 1.324 9.367 1.00 56.09 102 ASP A CA 1
ATOM 839 C C . ASP A 1 102 ? -15.348 0.244 9.210 1.00 56.09 102 ASP A C 1
ATOM 841 O O . ASP A 1 102 ? -15.033 -0.182 8.100 1.00 56.09 102 ASP A O 1
ATOM 845 N N . TRP A 1 103 ? -14.773 -0.218 10.321 1.00 56.50 103 TRP A N 1
ATOM 846 C CA . TRP A 1 103 ? -13.873 -1.372 10.373 1.00 56.50 103 TRP A CA 1
ATOM 847 C C . TRP A 1 103 ? -14.651 -2.611 10.838 1.00 56.50 103 TRP A C 1
ATOM 849 O O . TRP A 1 103 ? -14.328 -3.257 11.837 1.00 56.50 103 TRP A O 1
ATOM 859 N N . LYS A 1 104 ? -15.746 -2.915 10.133 1.00 48.06 104 LYS A N 1
ATOM 860 C CA . LYS A 1 104 ? -16.574 -4.103 10.361 1.00 48.06 104 LYS A CA 1
ATOM 861 C C . LYS A 1 104 ? -16.736 -4.904 9.073 1.00 48.06 104 LYS A C 1
ATOM 863 O O . LYS A 1 104 ? -17.739 -4.762 8.395 1.00 48.06 104 LYS A O 1
ATOM 868 N N . GLN A 1 105 ? -15.759 -5.760 8.796 1.00 43.94 105 GLN A N 1
ATOM 869 C CA . GLN A 1 105 ? -15.898 -7.206 8.561 1.00 43.94 105 GLN A CA 1
ATOM 870 C C . GLN A 1 105 ? -14.571 -7.750 8.009 1.00 43.94 105 GLN A C 1
ATOM 872 O O . GLN A 1 105 ? -13.857 -7.063 7.289 1.00 43.94 105 GLN A O 1
ATOM 877 N N . ASP A 1 106 ? -14.229 -8.950 8.477 1.00 43.38 106 ASP A N 1
ATOM 878 C CA . ASP A 1 106 ? -13.044 -9.755 8.161 1.00 43.38 106 ASP A CA 1
ATOM 879 C C . ASP A 1 106 ? -11.677 -9.185 8.568 1.00 43.38 106 ASP A C 1
ATOM 881 O O . ASP A 1 106 ? -10.755 -8.990 7.783 1.00 43.38 106 ASP A O 1
ATOM 885 N N . SER A 1 107 ? -11.506 -9.018 9.883 1.00 45.72 107 SER A N 1
ATOM 886 C CA . SER A 1 107 ? -10.189 -9.231 10.485 1.00 45.72 107 SER A CA 1
ATOM 887 C C . SER A 1 107 ? -9.836 -10.709 10.347 1.00 45.72 107 SER A C 1
ATOM 889 O O . SER A 1 107 ? -10.532 -11.545 10.932 1.00 45.72 107 SER A O 1
ATOM 891 N N . ILE A 1 108 ? -8.738 -11.047 9.673 1.00 47.81 108 ILE A N 1
ATOM 892 C CA . ILE A 1 108 ? -8.067 -12.311 9.982 1.00 47.81 108 ILE A CA 1
ATOM 893 C C . ILE A 1 108 ? -7.724 -12.235 11.462 1.00 47.81 108 ILE A C 1
ATOM 895 O O . ILE A 1 108 ? -6.957 -11.374 11.897 1.00 47.81 108 ILE A O 1
ATOM 899 N N . ARG A 1 109 ? -8.380 -13.077 12.263 1.00 47.50 109 ARG A N 1
ATOM 900 C CA . ARG A 1 109 ? -8.036 -13.234 13.671 1.00 47.50 109 ARG A CA 1
ATOM 901 C C . ARG A 1 109 ? -6.628 -13.812 13.698 1.00 47.50 109 ARG A C 1
ATOM 903 O O . ARG A 1 109 ? -6.452 -15.019 13.582 1.00 47.50 109 ARG A O 1
ATOM 910 N N . CYS A 1 110 ? -5.628 -12.961 13.901 1.00 44.78 110 CYS A N 1
ATOM 911 C CA . CYS A 1 110 ? -4.245 -13.362 14.172 1.00 44.78 110 CYS A CA 1
ATOM 912 C C . CYS A 1 110 ? -4.078 -14.106 15.526 1.00 44.78 110 CYS A C 1
ATOM 914 O O . CYS A 1 110 ? -3.046 -13.974 16.165 1.00 44.78 110 CYS A O 1
ATOM 916 N N . GLY A 1 111 ? -5.105 -14.826 15.993 1.00 42.97 111 GLY A N 1
ATOM 917 C CA . GLY A 1 111 ? -5.057 -15.734 17.142 1.00 42.97 111 GLY A CA 1
ATOM 918 C C . GLY A 1 111 ? -5.062 -17.205 16.718 1.00 42.97 111 GLY A C 1
ATOM 919 O O . GLY A 1 111 ? -4.364 -18.008 17.323 1.00 42.97 111 GLY A O 1
ATOM 920 N N . ASP A 1 112 ? -5.746 -17.534 15.614 1.00 48.09 112 ASP A N 1
ATOM 921 C CA . ASP A 1 112 ? -5.896 -18.920 15.140 1.00 48.09 112 ASP A CA 1
ATOM 922 C C . ASP A 1 112 ? -5.139 -19.177 13.823 1.00 48.09 112 ASP A C 1
ATOM 924 O O . ASP A 1 112 ? -5.244 -20.260 13.251 1.00 48.09 112 ASP A O 1
ATOM 928 N N . TRP A 1 113 ? -4.429 -18.163 13.300 1.00 49.34 113 TRP A N 1
ATOM 929 C CA . TRP A 1 113 ? -3.711 -18.166 12.008 1.00 49.34 113 TRP A CA 1
ATOM 930 C C . TRP A 1 113 ? -4.530 -18.659 10.803 1.00 49.34 113 TRP A C 1
ATOM 932 O O . TRP A 1 113 ? -3.989 -18.938 9.734 1.00 49.34 113 TRP A O 1
ATOM 942 N N . THR A 1 114 ? -5.849 -18.748 10.947 1.00 49.41 114 THR A N 1
ATOM 943 C CA . THR A 1 114 ? -6.746 -19.246 9.918 1.00 49.41 114 THR A CA 1
ATOM 944 C C . THR A 1 114 ? -7.162 -18.089 9.025 1.00 49.41 114 THR A C 1
ATOM 946 O O . THR A 1 114 ? -7.851 -17.156 9.438 1.00 49.41 114 THR A O 1
ATOM 949 N N . TYR A 1 115 ? -6.733 -18.156 7.764 1.00 50.62 115 TYR A N 1
ATOM 950 C CA . TYR A 1 115 ? -7.292 -17.342 6.695 1.00 50.62 115 TYR A CA 1
ATOM 951 C C . TYR A 1 115 ? -8.724 -17.831 6.449 1.00 50.62 115 TYR A C 1
ATOM 953 O O . TYR A 1 115 ? -8.951 -18.774 5.688 1.00 50.62 115 TYR A O 1
ATOM 961 N N . SER A 1 116 ? -9.707 -17.255 7.144 1.00 49.31 116 SER A N 1
ATOM 962 C CA . SER A 1 116 ? -11.098 -17.480 6.774 1.00 49.31 116 SER A CA 1
ATOM 963 C C . SER A 1 116 ? -11.317 -16.807 5.422 1.00 49.31 116 SER A C 1
ATOM 965 O O . SER A 1 116 ? -11.081 -15.614 5.249 1.00 49.31 116 SER A O 1
ATOM 967 N N . LYS A 1 117 ? -11.710 -17.611 4.434 1.00 47.41 117 LYS A N 1
ATOM 968 C CA . LYS A 1 117 ? -11.949 -17.234 3.034 1.00 47.41 117 LYS A CA 1
ATOM 969 C C . LYS A 1 117 ? -13.215 -16.375 2.894 1.00 47.41 117 LYS A C 1
ATOM 971 O O . LYS A 1 117 ? -14.084 -16.669 2.078 1.00 47.41 117 LYS A O 1
ATOM 976 N N . HIS A 1 118 ? -13.379 -15.380 3.755 1.00 47.62 118 HIS A N 1
ATOM 977 C CA . HIS A 1 118 ? -14.450 -14.413 3.636 1.00 47.62 118 HIS A CA 1
ATOM 978 C C . HIS A 1 118 ? -14.021 -13.329 2.654 1.00 47.62 118 HIS A C 1
ATOM 980 O O . HIS A 1 118 ? -12.845 -12.971 2.567 1.00 47.62 118 HIS A O 1
ATOM 986 N N . ASN A 1 119 ? -14.982 -12.875 1.855 1.00 48.66 119 ASN A N 1
ATOM 987 C CA . ASN A 1 119 ? -14.789 -11.860 0.832 1.00 48.66 119 ASN A CA 1
ATOM 988 C C . ASN A 1 119 ? -14.505 -10.514 1.509 1.00 48.66 119 ASN A C 1
ATOM 990 O O . ASN A 1 119 ? -15.392 -9.668 1.619 1.00 48.66 119 ASN A O 1
ATOM 994 N N . PHE A 1 120 ? -13.270 -10.315 1.971 1.00 57.19 120 PHE A N 1
ATOM 995 C CA . PHE A 1 120 ? -12.836 -9.025 2.473 1.00 57.19 120 PHE A CA 1
ATOM 996 C C . PHE A 1 120 ? -12.858 -8.035 1.310 1.00 57.19 120 PHE A C 1
ATOM 998 O O . PHE A 1 120 ? -12.062 -8.125 0.375 1.00 57.19 120 PHE A O 1
ATOM 1005 N N . THR A 1 121 ? -13.775 -7.078 1.382 1.00 58.59 121 THR A N 1
ATOM 1006 C CA . THR A 1 121 ? -13.764 -5.909 0.508 1.00 58.59 121 THR A CA 1
ATOM 1007 C C . THR A 1 121 ? -13.199 -4.752 1.324 1.00 58.59 121 THR A C 1
ATOM 1009 O O . THR A 1 121 ? -13.823 -4.372 2.321 1.00 58.59 121 THR A O 1
ATOM 1012 N N . PRO A 1 122 ? -12.030 -4.190 0.957 1.00 63.97 122 PRO A N 1
ATOM 1013 C CA . PRO A 1 122 ? -11.506 -3.017 1.637 1.00 63.97 122 PRO A CA 1
ATOM 1014 C C . PRO A 1 122 ? -12.564 -1.919 1.646 1.00 63.97 122 PRO A C 1
ATOM 1016 O O . PRO A 1 122 ? -13.195 -1.650 0.623 1.00 63.97 122 PRO A O 1
ATOM 1019 N N . ASN A 1 123 ? -12.758 -1.260 2.789 1.00 70.44 123 ASN A N 1
ATOM 1020 C CA . ASN A 1 123 ? -13.637 -0.100 2.805 1.00 70.44 123 ASN A CA 1
ATOM 1021 C C . ASN A 1 123 ? -13.088 0.986 1.856 1.00 70.44 123 ASN A C 1
ATOM 1023 O O . ASN A 1 123 ? -11.893 1.038 1.541 1.00 70.44 123 ASN A O 1
ATOM 1027 N N . LYS A 1 124 ? -13.970 1.885 1.410 1.00 76.31 124 LYS A N 1
ATOM 1028 C CA . LYS A 1 124 ? -13.627 2.940 0.443 1.00 76.31 124 LYS A CA 1
ATOM 1029 C C . LYS A 1 124 ? -12.415 3.777 0.876 1.00 76.31 124 LYS A C 1
ATOM 1031 O O . LYS A 1 124 ? -11.634 4.190 0.026 1.00 76.31 124 LYS A O 1
ATOM 1036 N N . MET A 1 125 ? -12.235 3.996 2.181 1.00 78.00 125 MET A N 1
ATOM 1037 C CA . MET A 1 125 ? -11.093 4.736 2.728 1.00 78.00 125 MET A CA 1
ATOM 1038 C C . MET A 1 125 ? -9.764 4.023 2.441 1.00 78.00 125 MET A C 1
ATOM 1040 O O . MET A 1 125 ? -8.830 4.655 1.953 1.00 78.00 125 MET A O 1
ATOM 1044 N N . ILE A 1 126 ? -9.676 2.718 2.715 1.00 79.50 126 ILE A N 1
ATOM 1045 C CA . ILE A 1 126 ? -8.471 1.922 2.444 1.00 79.50 126 ILE A CA 1
ATOM 1046 C C . ILE A 1 126 ? -8.187 1.899 0.942 1.00 79.50 126 ILE A C 1
ATOM 1048 O O . ILE A 1 126 ? -7.045 2.093 0.529 1.00 79.50 126 ILE A O 1
ATOM 1052 N N . TRP A 1 127 ? -9.225 1.725 0.122 1.00 80.44 127 TRP A N 1
ATOM 1053 C CA . TRP A 1 127 ? -9.078 1.725 -1.331 1.00 80.44 127 TRP A CA 1
ATOM 1054 C C . TRP A 1 127 ? -8.515 3.050 -1.866 1.00 80.44 127 TRP A C 1
ATOM 1056 O O . TRP A 1 127 ? -7.504 3.066 -2.567 1.00 80.44 127 TRP A O 1
ATOM 1066 N N . GLN A 1 128 ? -9.099 4.179 -1.455 1.00 84.44 128 GLN A N 1
ATOM 1067 C CA . GLN A 1 128 ? -8.599 5.514 -1.802 1.00 84.44 128 GLN A CA 1
ATOM 1068 C C . GLN A 1 128 ? -7.167 5.740 -1.315 1.00 84.44 128 GLN A C 1
ATOM 1070 O O . GLN A 1 128 ? -6.376 6.405 -1.985 1.00 84.44 128 GLN A O 1
ATOM 1075 N N . TYR A 1 129 ? -6.815 5.178 -0.161 1.00 87.25 129 TYR A N 1
ATOM 1076 C CA . TYR A 1 129 ? -5.460 5.261 0.348 1.00 87.25 129 TYR A CA 1
ATOM 1077 C C . TYR A 1 129 ? -4.463 4.508 -0.545 1.00 87.25 129 TYR A C 1
ATOM 1079 O O . TYR A 1 129 ? -3.442 5.094 -0.901 1.00 87.25 129 TYR A O 1
ATOM 1087 N N . TYR A 1 130 ? -4.769 3.288 -1.005 1.00 88.25 130 TYR A N 1
ATOM 1088 C CA . TYR A 1 130 ? -3.921 2.596 -1.989 1.00 88.25 130 TYR A CA 1
ATOM 1089 C C . TYR A 1 130 ? -3.734 3.417 -3.269 1.00 88.25 130 TYR A C 1
ATOM 1091 O O . TYR A 1 130 ? -2.607 3.528 -3.742 1.00 88.25 130 TYR A O 1
ATOM 1099 N N . ILE A 1 131 ? -4.791 4.047 -3.794 1.00 90.38 131 ILE A N 1
ATOM 1100 C CA . ILE A 1 131 ? -4.697 4.924 -4.977 1.00 90.38 131 ILE A CA 1
ATOM 1101 C C . ILE A 1 131 ? -3.732 6.089 -4.719 1.00 90.38 131 ILE A C 1
ATOM 1103 O O . ILE A 1 131 ? -2.847 6.365 -5.532 1.00 90.38 131 ILE A O 1
ATOM 1107 N N . LEU A 1 132 ? -3.850 6.754 -3.566 1.00 91.81 132 LEU A N 1
ATOM 1108 C CA . LEU A 1 132 ? -2.953 7.848 -3.179 1.00 91.81 132 LEU A CA 1
ATOM 1109 C C . LEU A 1 132 ? -1.492 7.392 -3.092 1.00 91.81 132 LEU A C 1
ATOM 1111 O O . LEU A 1 132 ? -0.594 8.090 -3.574 1.00 91.81 132 LEU A O 1
ATOM 1115 N N . ARG A 1 133 ? -1.245 6.223 -2.494 1.00 92.88 133 ARG A N 1
ATOM 1116 C CA . ARG A 1 133 ? 0.099 5.648 -2.377 1.00 92.88 133 ARG A CA 1
ATOM 1117 C C . ARG A 1 133 ? 0.660 5.218 -3.735 1.00 92.88 133 ARG A C 1
ATOM 1119 O O . ARG A 1 133 ? 1.809 5.545 -4.030 1.00 92.88 133 ARG A O 1
ATOM 1126 N N . ALA A 1 134 ? -0.153 4.608 -4.595 1.00 92.94 134 ALA A N 1
ATOM 1127 C CA . ALA A 1 134 ? 0.215 4.230 -5.959 1.00 92.94 134 ALA A CA 1
ATOM 1128 C C . ALA A 1 134 ? 0.640 5.450 -6.791 1.00 92.94 134 ALA A C 1
ATOM 1130 O O . ALA A 1 134 ? 1.732 5.462 -7.362 1.00 92.94 134 ALA A O 1
ATOM 1131 N N . LYS A 1 135 ? -0.145 6.535 -6.743 1.00 94.31 135 LYS A N 1
ATOM 1132 C CA . LYS A 1 135 ? 0.192 7.828 -7.365 1.00 94.31 135 LYS A CA 1
ATOM 1133 C C . LYS A 1 135 ? 1.477 8.431 -6.807 1.00 94.31 135 LYS A C 1
ATOM 1135 O O . LYS A 1 135 ? 2.275 9.002 -7.549 1.00 94.31 135 LYS A O 1
ATOM 1140 N N . SER A 1 136 ? 1.699 8.331 -5.496 1.00 92.75 136 SER A N 1
ATOM 1141 C CA . SER A 1 136 ? 2.957 8.776 -4.889 1.00 92.75 136 SER A CA 1
ATOM 1142 C C . SER A 1 136 ? 4.140 7.948 -5.390 1.00 92.75 136 SER A C 1
ATOM 1144 O O . SER A 1 136 ? 5.189 8.516 -5.687 1.00 92.75 136 SER A O 1
ATOM 1146 N N . SER A 1 137 ? 3.977 6.629 -5.512 1.00 93.12 137 SER A N 1
ATOM 1147 C CA . SER A 1 137 ? 4.994 5.738 -6.072 1.00 93.12 137 SER A CA 1
ATOM 1148 C C . SER A 1 137 ? 5.297 6.094 -7.528 1.00 93.12 137 SER A C 1
ATOM 1150 O O . SER A 1 137 ? 6.467 6.225 -7.875 1.00 93.12 137 SER A O 1
ATOM 1152 N N . GLN A 1 138 ? 4.274 6.374 -8.338 1.00 92.50 138 GLN A N 1
ATOM 1153 C CA . GLN A 1 138 ? 4.432 6.814 -9.725 1.00 92.50 138 GLN A CA 1
ATOM 1154 C C . GLN A 1 138 ? 5.261 8.101 -9.825 1.00 92.50 138 GLN A C 1
ATOM 1156 O O . GLN A 1 138 ? 6.207 8.174 -10.603 1.00 92.50 138 GLN A O 1
ATOM 1161 N N . LYS A 1 139 ? 4.963 9.101 -8.985 1.00 92.00 139 LYS A N 1
ATOM 1162 C CA . LYS A 1 139 ? 5.725 10.362 -8.933 1.00 92.00 139 LYS A CA 1
ATOM 1163 C C . LYS A 1 139 ? 7.184 10.155 -8.532 1.00 92.00 139 LYS A C 1
ATOM 1165 O O . LYS A 1 139 ? 8.055 10.844 -9.050 1.00 92.00 139 LYS A O 1
ATOM 1170 N N . ILE A 1 140 ? 7.453 9.228 -7.611 1.00 89.56 140 ILE A N 1
ATOM 1171 C CA . ILE A 1 140 ? 8.824 8.880 -7.210 1.00 89.56 140 ILE A CA 1
ATOM 1172 C C . ILE A 1 140 ? 9.564 8.228 -8.382 1.00 89.56 140 ILE A C 1
ATOM 1174 O O . ILE A 1 140 ? 10.698 8.608 -8.657 1.00 89.56 140 ILE A O 1
ATOM 1178 N N . MET A 1 141 ? 8.916 7.301 -9.094 1.00 87.25 141 MET A N 1
ATOM 1179 C CA . MET A 1 141 ? 9.491 6.641 -10.271 1.00 87.25 141 MET A CA 1
ATOM 1180 C C . MET A 1 141 ? 9.763 7.629 -11.411 1.00 87.25 141 MET A C 1
ATOM 1182 O O . MET A 1 141 ? 10.830 7.584 -12.012 1.00 87.25 141 MET A O 1
ATOM 1186 N N . ALA A 1 142 ? 8.860 8.582 -11.651 1.00 88.62 142 ALA A N 1
ATOM 1187 C CA . ALA A 1 142 ? 9.066 9.655 -12.627 1.00 88.62 142 ALA A CA 1
ATOM 1188 C C . ALA A 1 142 ? 10.223 10.604 -12.253 1.00 88.62 142 ALA A C 1
ATOM 1190 O O . ALA A 1 142 ? 10.740 11.318 -13.106 1.00 88.62 142 ALA A O 1
ATOM 1191 N N . GLY A 1 143 ? 10.633 10.622 -10.981 1.00 90.31 143 GLY A N 1
ATOM 1192 C CA . GLY A 1 143 ? 11.769 11.401 -10.488 1.00 90.31 143 GLY A CA 1
ATOM 1193 C C . GLY A 1 143 ? 13.125 10.696 -10.596 1.00 90.31 143 GLY A C 1
ATOM 1194 O O . GLY A 1 143 ? 14.118 11.240 -10.109 1.00 90.31 143 GLY A O 1
ATOM 1195 N N . ILE A 1 144 ? 13.193 9.493 -11.178 1.00 90.25 144 ILE A N 1
ATOM 1196 C CA . ILE A 1 144 ? 14.456 8.782 -11.408 1.00 90.25 144 ILE A CA 1
ATOM 1197 C C . ILE A 1 144 ? 15.318 9.581 -12.393 1.00 90.25 144 ILE A C 1
ATOM 1199 O O . ILE A 1 144 ? 14.860 10.006 -13.450 1.00 90.25 144 ILE A O 1
ATOM 1203 N N . SER A 1 145 ? 16.592 9.791 -12.049 1.00 93.56 145 SER A N 1
ATOM 1204 C CA . SER A 1 145 ? 17.519 10.520 -12.925 1.00 93.56 145 SER A CA 1
ATOM 1205 C C . SER A 1 145 ? 17.865 9.718 -14.181 1.00 93.56 145 SER A C 1
ATOM 1207 O O . SER A 1 145 ? 17.963 8.493 -14.131 1.00 93.56 145 SER A O 1
ATOM 1209 N N . GLU A 1 146 ? 18.193 10.398 -15.284 1.00 93.25 146 GLU A N 1
ATOM 1210 C CA . GLU A 1 146 ? 18.627 9.740 -16.529 1.00 93.25 146 GLU A CA 1
ATOM 1211 C C . GLU A 1 146 ? 19.785 8.753 -16.317 1.00 93.25 146 GLU A C 1
ATOM 1213 O O . GLU A 1 146 ? 19.847 7.698 -16.944 1.00 93.25 146 GLU A O 1
ATOM 1218 N N . LYS A 1 147 ? 20.714 9.073 -15.407 1.00 94.50 147 LYS A N 1
ATOM 1219 C CA . LYS A 1 147 ? 21.840 8.194 -15.075 1.00 94.50 147 LYS A CA 1
ATOM 1220 C C . LYS A 1 147 ? 21.366 6.889 -14.434 1.00 94.50 147 LYS A C 1
ATOM 1222 O O . LYS A 1 147 ? 21.886 5.830 -14.766 1.00 94.50 147 LYS A O 1
ATOM 1227 N N . GLN A 1 148 ? 20.412 6.967 -13.508 1.00 92.56 148 GLN A N 1
ATOM 1228 C CA . GLN A 1 148 ? 19.827 5.786 -12.872 1.00 92.56 148 GLN A CA 1
ATOM 1229 C C . GLN A 1 148 ? 18.997 4.985 -13.874 1.00 92.56 148 GLN A C 1
ATOM 1231 O O . GLN A 1 148 ? 19.124 3.765 -13.900 1.00 92.56 148 GLN A O 1
ATOM 1236 N N . GLN A 1 149 ? 18.236 5.663 -14.738 1.00 93.19 149 GLN A N 1
ATOM 1237 C CA . GLN A 1 149 ? 17.461 5.014 -15.792 1.00 93.19 149 GLN A CA 1
ATOM 1238 C C . GLN A 1 149 ? 18.364 4.199 -16.726 1.00 93.19 149 GLN A C 1
ATOM 1240 O O . GLN A 1 149 ? 18.142 3.008 -16.897 1.00 93.19 149 GLN A O 1
ATOM 1245 N N . LYS A 1 150 ? 19.476 4.777 -17.204 1.00 94.38 150 LYS A N 1
ATOM 1246 C CA . LYS A 1 150 ? 20.453 4.057 -18.044 1.00 94.38 150 LYS A CA 1
ATOM 1247 C C . LYS A 1 150 ? 21.024 2.803 -17.374 1.00 94.38 150 LYS A C 1
ATOM 1249 O O . LYS A 1 150 ? 21.278 1.815 -18.055 1.00 94.38 150 LYS A O 1
ATOM 1254 N N . ILE A 1 151 ? 21.246 2.836 -16.057 1.00 94.94 151 ILE A N 1
ATOM 1255 C CA . ILE A 1 151 ? 21.720 1.664 -15.300 1.00 94.94 151 ILE A CA 1
ATOM 1256 C C . ILE A 1 151 ? 20.632 0.585 -15.251 1.00 94.94 151 ILE A C 1
ATOM 1258 O O . ILE A 1 151 ? 20.936 -0.587 -15.467 1.00 94.94 151 ILE A O 1
ATOM 1262 N N . ILE A 1 152 ? 19.381 0.978 -14.988 1.00 89.44 152 ILE A N 1
ATOM 1263 C CA . ILE A 1 152 ? 18.227 0.068 -14.969 1.00 89.44 152 ILE A CA 1
ATOM 1264 C C . ILE A 1 152 ? 18.055 -0.593 -16.339 1.00 89.44 152 ILE A C 1
ATOM 1266 O O . ILE A 1 152 ? 17.936 -1.817 -16.413 1.00 89.44 152 ILE A O 1
ATOM 1270 N N . ASP A 1 153 ? 18.101 0.190 -17.415 1.00 92.19 153 ASP A N 1
ATOM 1271 C CA . ASP A 1 153 ? 17.914 -0.299 -18.781 1.00 92.19 153 ASP A CA 1
ATOM 1272 C C . ASP A 1 153 ? 19.036 -1.264 -19.183 1.00 92.19 153 ASP A C 1
ATOM 1274 O O . ASP A 1 153 ? 18.771 -2.363 -19.671 1.00 92.19 153 ASP A O 1
ATOM 1278 N N . ALA A 1 154 ? 20.296 -0.900 -18.914 1.00 94.06 154 ALA A N 1
ATOM 1279 C CA . ALA A 1 154 ? 21.446 -1.745 -19.223 1.00 94.06 154 ALA A CA 1
ATOM 1280 C C . ALA A 1 154 ? 21.391 -3.091 -18.483 1.00 94.06 154 ALA A C 1
ATOM 1282 O O . ALA A 1 154 ? 21.668 -4.132 -19.079 1.00 94.06 154 ALA A O 1
ATOM 1283 N N . GLU A 1 155 ? 21.007 -3.088 -17.204 1.00 93.12 155 GLU A N 1
ATOM 1284 C CA . GLU A 1 155 ? 20.871 -4.320 -16.421 1.00 93.12 155 GLU A CA 1
ATOM 1285 C C . GLU A 1 155 ? 19.682 -5.171 -16.888 1.00 93.12 155 GLU A C 1
ATOM 1287 O O . GLU A 1 155 ? 19.792 -6.397 -16.959 1.00 93.12 155 GLU A O 1
ATOM 1292 N N . THR A 1 156 ? 18.572 -4.528 -17.260 1.00 90.81 156 THR A N 1
ATOM 1293 C CA . THR A 1 156 ? 17.383 -5.202 -17.801 1.00 90.81 156 THR A CA 1
ATOM 1294 C C . THR A 1 156 ? 17.708 -5.916 -19.111 1.00 90.81 156 THR A C 1
ATOM 1296 O O . THR A 1 156 ? 17.381 -7.092 -19.258 1.00 90.81 156 THR A O 1
ATOM 1299 N N . LEU A 1 157 ? 18.423 -5.251 -20.025 1.00 92.12 157 LEU A N 1
ATOM 1300 C CA . LEU A 1 157 ? 18.869 -5.841 -21.291 1.00 92.12 157 LEU A CA 1
ATOM 1301 C C . LEU A 1 157 ? 19.895 -6.959 -21.073 1.00 92.12 157 LEU A C 1
ATOM 1303 O O . LEU A 1 157 ? 19.794 -8.024 -21.677 1.00 92.12 157 LEU A O 1
ATOM 1307 N N . ARG A 1 158 ? 20.858 -6.763 -20.162 1.00 95.06 158 ARG A N 1
ATOM 1308 C CA . ARG A 1 158 ? 21.870 -7.782 -19.832 1.00 95.06 158 ARG A CA 1
ATOM 1309 C C . ARG A 1 158 ? 21.245 -9.087 -19.331 1.00 95.06 158 ARG A C 1
ATOM 1311 O O . ARG A 1 158 ? 21.822 -10.153 -19.536 1.00 95.06 158 ARG A O 1
ATOM 1318 N N . ARG A 1 159 ? 20.092 -9.010 -18.659 1.00 94.12 159 ARG A N 1
ATOM 1319 C CA . ARG A 1 159 ? 19.379 -10.154 -18.066 1.00 94.12 159 ARG A CA 1
ATOM 1320 C C . ARG A 1 159 ? 17.989 -10.356 -18.668 1.00 94.12 159 ARG A C 1
ATOM 1322 O O . ARG A 1 159 ? 17.092 -10.831 -17.976 1.00 94.12 159 ARG A O 1
ATOM 1329 N N . GLU A 1 160 ? 17.815 -10.046 -19.951 1.00 92.69 160 GLU A N 1
ATOM 1330 C CA . GLU A 1 160 ? 16.523 -10.080 -20.654 1.00 92.69 160 GLU A CA 1
ATOM 1331 C C . GLU A 1 160 ? 15.727 -11.372 -20.393 1.00 92.69 160 GLU A C 1
ATOM 1333 O O . GLU A 1 160 ? 14.576 -11.329 -19.958 1.00 92.69 160 GLU A O 1
ATOM 1338 N N . ALA A 1 161 ? 16.357 -12.537 -20.569 1.00 93.81 161 ALA A N 1
ATOM 1339 C CA . ALA A 1 161 ? 15.700 -13.832 -20.376 1.00 93.81 161 ALA A CA 1
ATOM 1340 C C . ALA A 1 161 ? 15.216 -14.065 -18.931 1.00 93.81 161 ALA A C 1
ATOM 1342 O O . ALA A 1 161 ? 14.275 -14.824 -18.687 1.00 93.81 161 ALA A O 1
ATOM 1343 N N . GLU A 1 162 ? 15.868 -13.459 -17.942 1.00 93.88 162 GLU A N 1
ATOM 1344 C CA . GLU A 1 162 ? 15.425 -13.502 -16.547 1.00 93.88 162 GLU A CA 1
ATOM 1345 C C . GLU A 1 162 ? 14.346 -12.458 -16.278 1.00 93.88 162 GLU A C 1
ATOM 1347 O O . GLU A 1 162 ? 13.369 -12.754 -15.591 1.00 93.88 162 GLU A O 1
ATOM 1352 N N . PHE A 1 163 ? 14.485 -11.270 -16.866 1.00 91.25 163 PHE A N 1
ATOM 1353 C CA . PHE A 1 163 ? 13.508 -10.198 -16.769 1.00 91.25 163 PHE A CA 1
ATOM 1354 C C . PHE A 1 163 ? 12.140 -10.641 -17.293 1.00 91.25 163 PHE A C 1
ATOM 1356 O O . PHE A 1 163 ? 11.170 -10.554 -16.545 1.00 91.25 163 PHE A O 1
ATOM 1363 N N . VAL A 1 164 ? 12.064 -11.223 -18.495 1.00 92.88 164 VAL A N 1
ATOM 1364 C CA . VAL A 1 164 ? 10.806 -11.713 -19.099 1.00 92.88 164 VAL A CA 1
ATOM 1365 C C . VAL A 1 164 ? 10.117 -12.778 -18.231 1.00 92.88 164 VAL A C 1
ATOM 1367 O O . VAL A 1 164 ? 8.893 -12.888 -18.220 1.00 92.88 164 VAL A O 1
ATOM 1370 N N . ARG A 1 165 ? 10.885 -13.554 -17.454 1.00 92.12 165 ARG A N 1
ATOM 1371 C CA . ARG A 1 165 ? 10.351 -14.568 -16.525 1.00 92.12 165 ARG A CA 1
ATOM 1372 C C . ARG A 1 165 ? 10.019 -14.018 -15.136 1.00 92.12 165 ARG A C 1
ATOM 1374 O O . ARG A 1 165 ? 9.464 -14.749 -14.317 1.00 92.12 165 ARG A O 1
ATOM 1381 N N . SER A 1 166 ? 10.372 -12.768 -14.852 1.00 90.19 166 SER A N 1
ATOM 1382 C CA . SER A 1 166 ? 10.217 -12.159 -13.534 1.00 90.19 166 SER A CA 1
ATOM 1383 C C . SER A 1 166 ? 8.800 -11.641 -13.286 1.00 90.19 166 SER A C 1
ATOM 1385 O O . SER A 1 166 ? 8.082 -11.249 -14.206 1.00 90.19 166 SER A O 1
ATOM 1387 N N . ASP A 1 167 ? 8.428 -11.528 -12.009 1.00 87.88 167 ASP A N 1
ATOM 1388 C CA . ASP A 1 167 ? 7.189 -10.849 -11.615 1.00 87.88 167 ASP A CA 1
ATOM 1389 C C . ASP A 1 167 ? 7.206 -9.347 -11.939 1.00 87.88 167 ASP A C 1
ATOM 1391 O O . ASP A 1 167 ? 6.153 -8.727 -11.997 1.00 87.88 167 ASP A O 1
ATOM 1395 N N . LEU A 1 168 ? 8.384 -8.743 -12.161 1.00 89.19 168 LEU A N 1
ATOM 1396 C CA . LEU A 1 168 ? 8.465 -7.351 -12.609 1.00 89.19 168 LEU A CA 1
ATOM 1397 C C . LEU A 1 168 ? 7.888 -7.204 -14.012 1.00 89.19 168 LEU A C 1
ATOM 1399 O O . LEU A 1 168 ? 7.048 -6.339 -14.228 1.00 89.19 168 LEU A O 1
ATOM 1403 N N . PHE A 1 169 ? 8.308 -8.065 -14.938 1.00 92.00 169 PHE A N 1
ATOM 1404 C CA . PHE A 1 169 ? 7.796 -8.039 -16.302 1.00 92.00 169 PHE A CA 1
ATOM 1405 C C . PHE A 1 169 ? 6.289 -8.286 -16.340 1.00 92.00 169 PHE A C 1
ATOM 1407 O O . PHE A 1 169 ? 5.584 -7.567 -17.037 1.00 92.00 169 PHE A O 1
ATOM 1414 N N . ARG A 1 170 ? 5.787 -9.241 -15.544 1.00 90.44 170 ARG A N 1
ATOM 1415 C CA . ARG A 1 170 ? 4.343 -9.503 -15.435 1.00 90.44 170 ARG A CA 1
ATOM 1416 C C . ARG A 1 170 ? 3.574 -8.252 -15.015 1.00 90.44 170 ARG A C 1
ATOM 1418 O O . ARG A 1 170 ? 2.701 -7.821 -15.751 1.00 90.44 170 ARG A O 1
ATOM 1425 N N . SER A 1 171 ? 3.959 -7.614 -13.905 1.00 90.06 171 SER A N 1
ATOM 1426 C CA . SER A 1 171 ? 3.259 -6.410 -13.437 1.00 90.06 171 SER A CA 1
ATOM 1427 C C . SER A 1 171 ? 3.355 -5.233 -14.411 1.00 90.06 171 SER A C 1
ATOM 1429 O O . SER A 1 171 ? 2.380 -4.509 -14.570 1.00 90.06 171 SER A O 1
ATOM 1431 N N . LEU A 1 172 ? 4.503 -5.050 -15.078 1.00 90.69 172 LEU A N 1
ATOM 1432 C CA . LEU A 1 172 ? 4.667 -4.009 -16.098 1.00 90.69 172 LEU A CA 1
ATOM 1433 C C . LEU A 1 172 ? 3.804 -4.276 -17.333 1.00 90.69 172 LEU A C 1
ATOM 1435 O O . LEU A 1 172 ? 3.250 -3.344 -17.909 1.00 90.69 172 LEU A O 1
ATOM 1439 N N . LYS A 1 173 ? 3.687 -5.543 -17.738 1.00 91.38 173 LYS A N 1
ATOM 1440 C CA . LYS A 1 173 ? 2.812 -5.949 -18.833 1.00 91.38 173 LYS A CA 1
ATOM 1441 C C . LYS A 1 173 ? 1.345 -5.708 -18.475 1.00 91.38 173 LYS A C 1
ATOM 1443 O O . LYS A 1 173 ? 0.626 -5.162 -19.299 1.00 91.38 173 LYS A O 1
ATOM 1448 N N . ASP A 1 174 ? 0.927 -6.062 -17.262 1.00 89.94 174 ASP A N 1
ATOM 1449 C CA . ASP A 1 174 ? -0.448 -5.844 -16.797 1.00 89.94 174 ASP A CA 1
ATOM 1450 C C . ASP A 1 174 ? -0.788 -4.344 -16.743 1.00 89.94 174 ASP A C 1
ATOM 1452 O O . ASP A 1 174 ? -1.863 -3.933 -17.173 1.00 89.94 174 ASP A O 1
ATOM 1456 N N . ASP A 1 175 ? 0.151 -3.511 -16.282 1.00 90.44 175 ASP A N 1
ATOM 1457 C CA . ASP A 1 175 ? 0.033 -2.050 -16.333 1.00 90.44 175 ASP A CA 1
ATOM 1458 C C . ASP A 1 175 ? -0.112 -1.533 -17.772 1.00 90.44 175 ASP A C 1
ATOM 1460 O O . ASP A 1 175 ? -1.004 -0.732 -18.048 1.00 90.44 175 ASP A O 1
ATOM 1464 N N . PHE A 1 176 ? 0.711 -2.020 -18.705 1.00 90.56 176 PHE A N 1
ATOM 1465 C CA . PHE A 1 176 ? 0.636 -1.637 -20.118 1.00 90.56 176 PHE A CA 1
ATOM 1466 C C . PHE A 1 176 ? -0.682 -2.065 -20.777 1.00 90.56 176 PHE A C 1
ATOM 1468 O O . PHE A 1 176 ? -1.312 -1.270 -21.472 1.00 90.56 176 PHE A O 1
ATOM 1475 N N . ASP A 1 177 ? -1.119 -3.304 -20.549 1.00 89.94 177 ASP A N 1
ATOM 1476 C CA . ASP A 1 177 ? -2.354 -3.837 -21.126 1.00 89.94 177 ASP A CA 1
ATOM 1477 C C . ASP A 1 177 ? -3.591 -3.103 -20.582 1.00 89.94 177 ASP A C 1
ATOM 1479 O O . ASP A 1 177 ? -4.551 -2.870 -21.319 1.00 89.94 177 ASP A O 1
ATOM 1483 N N . GLN A 1 178 ? -3.576 -2.733 -19.296 1.00 86.25 178 GLN A N 1
ATOM 1484 C CA . GLN A 1 178 ? -4.679 -2.026 -18.645 1.00 86.25 178 GLN A CA 1
ATOM 1485 C C . GLN A 1 178 ? -4.698 -0.527 -18.978 1.00 86.25 178 GLN A C 1
ATOM 1487 O O . GLN A 1 178 ? -5.775 0.063 -19.091 1.00 86.25 178 GLN A O 1
ATOM 1492 N N . PHE A 1 179 ? -3.529 0.093 -19.152 1.00 87.38 179 PHE A N 1
ATOM 1493 C CA . PHE A 1 179 ? -3.376 1.529 -19.397 1.00 87.38 179 PHE A CA 1
ATOM 1494 C C . PHE A 1 179 ? -2.519 1.809 -20.650 1.00 87.38 179 PHE A C 1
ATOM 1496 O O . PHE A 1 179 ? -1.475 2.451 -20.563 1.00 87.38 179 PHE A O 1
ATOM 1503 N N . PRO A 1 180 ? -2.953 1.402 -21.857 1.00 77.00 180 PRO A N 1
ATOM 1504 C CA . PRO A 1 180 ? -2.109 1.458 -23.058 1.00 77.00 180 PRO A CA 1
ATOM 1505 C C . PRO A 1 180 ? -1.785 2.878 -23.558 1.00 77.00 180 PRO A C 1
ATOM 1507 O O . PRO A 1 180 ? -0.886 3.047 -24.376 1.00 77.00 180 PRO A O 1
ATOM 1510 N N . ASN A 1 181 ? -2.511 3.900 -23.088 1.00 78.00 181 ASN A N 1
ATOM 1511 C CA . ASN A 1 181 ? -2.386 5.297 -23.534 1.00 78.00 181 ASN A CA 1
ATOM 1512 C C . ASN A 1 181 ? -1.826 6.247 -22.455 1.00 78.00 181 ASN A C 1
ATOM 1514 O O . ASN A 1 181 ? -1.942 7.465 -22.606 1.00 78.00 181 ASN A O 1
ATOM 1518 N N . SER A 1 182 ? -1.320 5.712 -21.341 1.00 68.75 182 SER A N 1
ATOM 1519 C CA . SER A 1 182 ? -0.854 6.501 -20.188 1.00 68.75 182 SER A CA 1
ATOM 1520 C C . SER A 1 182 ? 0.636 6.799 -20.188 1.00 68.75 182 SER A C 1
ATOM 1522 O O . SER A 1 182 ? 1.389 5.927 -20.670 1.00 68.75 182 SER A O 1
#

Secondary structure (DSSP, 8-state):
------TTS--S-HHHHHHHHHHHHHHHTTS-S--TTS-EEEEE----S----TT--TTHHHHHHH-EEEEEEE-TTSSEEEEEEEETTEEEEEEEEE--TT--S----TTT-----------HHHHHHHHHHHHHHHHHHHT--HHHHHHHHHHHHHTHHHHTTSHHHHHHHHHHHH-TT-